Protein AF-A0A3M1KVN5-F1 (afdb_monomer)

Foldseek 3Di:
DDPVLVLLVVLQLVAQAAQLSNLLSPPQWDWDDDPSKIWTFHCPVAATETEEFISHDLVCRQVVVVVVQVVCVVVVHHYHYPRYDPSRDDDPVDDDDDFFDWDKFFLLCVVVVCVPDPVLVVQLVQLVVLQKDKDKDQLVQLVDCPRLVVVLVVVLVVQQVVPDLADQDRRSADPPCNVVVNQKIWMFIDRVSHTFWIWIWGDSNVQLEIARRDTTGRPPRTGSNSSNSVNVVSVVSVVVVRGIYIPGGDGDDDDDDPVVVVVVVVNSD

Secondary structure (DSSP, 8-state):
--HHHHHHHHHHHHH--STTGGGGGSTT-EEEEETTEEEEEEE-SSEEEEESS-BS-TTTHHHHHHHHHHHHHHTT-EEEEES--TTSPPPTTS-----EE--EE-GGGHHHHHHH-HHHHHHHHHHHHTTEEEEEE-GGGGT-TTSHHHHHHHHHHHHHHHH-SSPPP-SS----TTTTGGG-EEEEEEETTEEEEEEEEEEEGGGTEEEEEEEEE-TTSPTTHHHHHHHHHHHHHHHTT---EE---EEPPSPPPHHHHHHHHHTT-

Solvent-accessible surface area (backbone atoms only — not comparable to full-atom values): 15217 Å² total; per-residue (Å²): 130,54,75,66,51,52,53,49,50,54,34,31,63,76,33,16,54,50,70,67,46,59,47,60,74,45,80,78,54,46,78,50,75,55,94,81,27,38,39,36,22,40,78,70,85,57,30,39,39,27,59,31,64,55,30,25,58,78,88,47,33,60,60,52,53,52,52,51,47,51,55,34,45,76,73,68,25,46,76,46,70,42,78,66,55,90,90,58,75,79,55,92,93,56,88,86,76,92,73,52,48,61,62,77,43,45,29,70,51,40,68,62,54,50,75,72,31,66,72,60,50,51,28,40,51,47,13,45,74,71,49,45,45,70,45,79,52,62,52,73,68,49,63,45,78,84,32,74,59,27,46,30,50,53,50,37,52,53,54,42,58,71,68,47,96,62,80,85,60,72,74,87,45,71,95,61,80,74,65,71,29,86,65,44,44,40,33,40,28,28,45,80,96,41,53,31,31,40,36,36,30,39,52,14,51,66,61,54,21,35,25,48,76,43,79,49,59,36,94,84,42,59,67,26,48,68,59,38,44,49,54,52,50,35,50,56,39,26,76,72,64,29,59,34,36,28,67,43,80,36,74,65,89,71,87,74,56,71,70,62,52,54,50,56,65,58,76,75,110

Mean predicted aligned error: 5.52 Å

Structure (mmCIF, N/CA/C/O backbone):
data_AF-A0A3M1KVN5-F1
#
_entry.id   AF-A0A3M1KVN5-F1
#
loop_
_atom_site.group_PDB
_atom_site.id
_atom_site.type_symbol
_atom_site.label_atom_id
_atom_site.label_alt_id
_atom_site.label_comp_id
_atom_site.label_asym_id
_atom_site.label_entity_id
_atom_site.label_seq_id
_atom_site.pdbx_PDB_ins_code
_atom_site.Cartn_x
_atom_site.Cartn_y
_atom_site.Cartn_z
_atom_site.occupancy
_atom_site.B_iso_or_equiv
_atom_site.auth_seq_id
_atom_site.auth_comp_id
_atom_site.auth_asym_id
_atom_site.auth_atom_id
_atom_site.pdbx_PDB_model_num
ATOM 1 N N . MET A 1 1 ? -3.283 13.867 -11.269 1.00 69.88 1 MET A N 1
ATOM 2 C CA . MET A 1 1 ? -2.046 13.051 -11.224 1.00 69.88 1 MET A CA 1
ATOM 3 C C . MET A 1 1 ? -1.115 13.542 -12.333 1.00 69.88 1 MET A C 1
ATOM 5 O O . MET A 1 1 ? -1.542 14.395 -13.098 1.00 69.88 1 MET A O 1
ATOM 9 N N . SER A 1 2 ? 0.153 13.112 -12.412 1.00 85.38 2 SER A N 1
ATOM 10 C CA . SER A 1 2 ? 0.965 13.429 -13.606 1.00 85.38 2 SER A CA 1
ATOM 11 C C . SER A 1 2 ? 0.656 12.441 -14.745 1.00 85.38 2 SER A C 1
ATOM 13 O O . SER A 1 2 ? 0.245 11.317 -14.441 1.00 85.38 2 SER A O 1
ATOM 15 N N . PRO A 1 3 ? 0.906 12.787 -16.026 1.00 86.81 3 PRO A N 1
ATOM 16 C CA . PRO A 1 3 ? 0.614 11.896 -17.156 1.00 86.81 3 PRO A CA 1
ATOM 17 C C . PRO A 1 3 ? 1.269 10.511 -17.036 1.00 86.81 3 PRO A C 1
ATOM 19 O O . PRO A 1 3 ? 0.672 9.493 -17.381 1.00 86.81 3 PRO A O 1
ATOM 22 N N . ASN A 1 4 ? 2.482 10.450 -16.474 1.00 92.25 4 ASN A N 1
ATOM 23 C CA . ASN A 1 4 ? 3.159 9.179 -16.214 1.00 92.25 4 ASN A CA 1
ATOM 24 C C . ASN A 1 4 ? 2.433 8.349 -15.146 1.00 92.25 4 ASN A C 1
ATOM 26 O O . ASN A 1 4 ? 2.261 7.153 -15.345 1.00 92.25 4 ASN A O 1
ATOM 30 N N . HIS A 1 5 ? 1.967 8.961 -14.051 1.00 92.81 5 HIS A N 1
ATOM 31 C CA . HIS A 1 5 ? 1.221 8.238 -13.010 1.00 92.81 5 HIS A CA 1
ATOM 32 C C . HIS A 1 5 ? -0.115 7.709 -13.537 1.00 92.81 5 HIS A C 1
ATOM 34 O O . HIS A 1 5 ? -0.515 6.609 -13.178 1.00 92.81 5 HIS A O 1
ATOM 40 N N . GLU A 1 6 ? -0.792 8.449 -14.417 1.00 94.12 6 GLU A N 1
ATOM 41 C CA . GLU A 1 6 ? -2.036 7.989 -15.048 1.00 94.12 6 GLU A CA 1
ATOM 42 C C . GLU A 1 6 ? -1.791 6.779 -15.955 1.00 94.12 6 GLU A C 1
ATOM 44 O O . GLU A 1 6 ? -2.505 5.777 -15.858 1.00 94.12 6 GLU A O 1
ATOM 49 N N . ARG A 1 7 ? -0.724 6.817 -16.768 1.00 96.12 7 ARG A N 1
ATOM 50 C CA . ARG A 1 7 ? -0.302 5.670 -17.586 1.00 96.12 7 ARG A CA 1
ATOM 51 C C . ARG A 1 7 ? 0.050 4.457 -16.723 1.00 96.12 7 ARG A C 1
ATOM 53 O O . ARG A 1 7 ? -0.378 3.346 -17.027 1.00 96.12 7 ARG A O 1
ATOM 60 N N . VAL A 1 8 ? 0.806 4.656 -15.644 1.00 97.06 8 VAL A N 1
ATOM 61 C CA . VAL A 1 8 ? 1.197 3.575 -14.727 1.00 97.06 8 VAL A CA 1
ATOM 62 C C . VAL A 1 8 ? -0.019 3.004 -14.004 1.00 97.06 8 VAL A C 1
ATOM 64 O O . VAL A 1 8 ? -0.157 1.787 -13.948 1.00 97.06 8 VAL A O 1
ATOM 67 N N . LEU A 1 9 ? -0.948 3.837 -13.529 1.00 97.06 9 LEU A N 1
ATOM 68 C CA . LEU A 1 9 ? -2.187 3.373 -12.902 1.00 97.06 9 LEU A CA 1
ATOM 69 C C . LEU A 1 9 ? -3.042 2.542 -13.873 1.00 97.06 9 LEU A C 1
ATOM 71 O O . LEU A 1 9 ? -3.578 1.504 -13.484 1.00 97.06 9 LEU A O 1
ATOM 75 N N . ALA A 1 10 ? -3.131 2.939 -15.146 1.00 97.25 10 ALA A N 1
ATOM 76 C CA . ALA A 1 10 ? -3.813 2.143 -16.165 1.00 97.25 10 ALA A CA 1
ATOM 77 C C . ALA A 1 10 ? -3.158 0.760 -16.351 1.00 97.25 10 ALA A C 1
ATOM 79 O O . ALA A 1 10 ? -3.856 -0.258 -16.397 1.00 97.25 10 ALA A O 1
ATOM 80 N N . LEU A 1 11 ? -1.822 0.703 -16.383 1.00 98.00 11 LEU A N 1
ATOM 81 C CA . LEU A 1 11 ? -1.074 -0.555 -16.436 1.00 98.00 11 LEU A CA 1
ATOM 82 C C . LEU A 1 11 ? -1.253 -1.390 -15.162 1.00 98.00 11 LEU A C 1
ATOM 84 O O . LEU A 1 11 ? -1.422 -2.602 -15.258 1.00 98.00 11 LEU A O 1
ATOM 88 N N . LEU A 1 12 ? -1.290 -0.774 -13.978 1.00 97.50 12 LEU A N 1
ATOM 89 C CA . LEU A 1 12 ? -1.540 -1.460 -12.709 1.00 97.50 12 LEU A CA 1
ATOM 90 C C . LEU A 1 12 ? -2.926 -2.100 -12.675 1.00 97.50 12 LEU A C 1
ATOM 92 O O . LEU A 1 12 ? -3.043 -3.275 -12.335 1.00 97.50 12 LEU A O 1
ATOM 96 N N . ARG A 1 13 ? -3.971 -1.387 -13.105 1.00 97.44 13 ARG A N 1
ATOM 97 C CA . ARG A 1 13 ? -5.321 -1.961 -13.222 1.00 97.44 13 ARG A CA 1
ATOM 98 C C . ARG A 1 13 ? -5.337 -3.173 -14.166 1.00 97.44 13 ARG A C 1
ATOM 100 O O . ARG A 1 13 ? -6.000 -4.170 -13.881 1.00 97.44 13 ARG A O 1
ATOM 107 N N . LYS A 1 14 ? -4.575 -3.117 -15.267 1.00 97.44 14 LYS A N 1
ATOM 108 C CA . LYS A 1 14 ? -4.505 -4.186 -16.279 1.00 97.44 14 LYS A CA 1
ATOM 109 C C . LYS A 1 14 ? -3.613 -5.362 -15.868 1.00 97.44 14 LYS A C 1
ATOM 111 O O . LYS A 1 14 ? -3.949 -6.502 -16.184 1.00 97.44 14 LYS A O 1
ATOM 116 N N . TYR A 1 15 ? -2.510 -5.127 -15.162 1.00 97.25 15 TYR A N 1
ATOM 117 C CA . TYR A 1 15 ? -1.432 -6.109 -14.978 1.00 97.25 15 TYR A CA 1
ATOM 118 C C . TYR A 1 15 ? -0.854 -6.195 -13.555 1.00 97.25 15 TYR A C 1
ATOM 120 O O . TYR A 1 15 ? -0.175 -7.169 -13.243 1.00 97.25 15 TYR A O 1
ATOM 128 N N . GLY A 1 16 ? -1.132 -5.229 -12.678 1.00 95.44 16 GLY A N 1
ATOM 129 C CA . GLY A 1 16 ? -0.573 -5.135 -11.326 1.00 95.44 16 GLY A CA 1
ATOM 130 C C . GLY A 1 16 ? -0.931 -6.335 -10.452 1.00 95.44 16 GLY A C 1
ATOM 131 O O . GLY A 1 16 ? -2.081 -6.498 -10.043 1.00 95.44 16 GLY A O 1
ATOM 132 N N . HIS A 1 17 ? 0.057 -7.189 -10.191 1.00 92.75 17 HIS A N 1
ATOM 133 C CA . HIS A 1 17 ? -0.126 -8.469 -9.508 1.00 92.75 17 HIS A CA 1
ATOM 134 C C . HIS A 1 17 ? 0.672 -8.591 -8.201 1.00 92.75 17 HIS A C 1
ATOM 136 O O . HIS A 1 17 ? 0.213 -9.236 -7.257 1.00 92.75 17 HIS A O 1
ATOM 142 N N . GLU A 1 18 ? 1.845 -7.965 -8.140 1.00 92.00 18 GLU A N 1
ATOM 143 C CA . GLU A 1 18 ? 2.687 -7.964 -6.944 1.00 92.00 18 GLU A CA 1
ATOM 144 C C . GLU A 1 18 ? 2.048 -7.125 -5.833 1.00 92.00 18 GLU A C 1
ATOM 146 O O . GLU A 1 18 ? 1.415 -6.098 -6.092 1.00 92.00 18 GLU A O 1
ATOM 151 N N . THR A 1 19 ? 2.256 -7.529 -4.587 1.00 92.81 19 THR A N 1
ATOM 152 C CA . THR A 1 19 ? 1.720 -6.878 -3.388 1.00 92.81 19 THR A CA 1
ATOM 153 C C . THR A 1 19 ? 2.123 -5.410 -3.302 1.00 92.81 19 THR A C 1
ATOM 155 O O . THR A 1 19 ? 1.303 -4.554 -2.984 1.00 92.81 19 THR A O 1
ATOM 158 N N . THR A 1 20 ? 3.372 -5.112 -3.652 1.00 90.31 20 THR A N 1
ATOM 159 C CA . THR A 1 20 ? 3.954 -3.764 -3.618 1.00 90.31 20 THR A CA 1
ATOM 160 C C . THR A 1 20 ? 3.717 -2.990 -4.921 1.00 90.31 20 THR A C 1
ATOM 162 O O . THR A 1 20 ? 4.196 -1.869 -5.063 1.00 90.31 20 THR A O 1
ATOM 165 N N . SER A 1 21 ? 2.985 -3.554 -5.895 1.00 93.31 21 SER A N 1
ATOM 166 C CA . SER A 1 21 ? 2.847 -2.945 -7.227 1.00 93.31 21 SER A CA 1
ATOM 167 C C . SER A 1 21 ? 2.166 -1.580 -7.195 1.00 93.31 21 SER A C 1
ATOM 169 O O . SER A 1 21 ? 2.546 -0.716 -7.970 1.00 93.31 21 SER A O 1
ATOM 171 N N . PHE A 1 22 ? 1.213 -1.337 -6.291 1.00 95.44 22 PHE A N 1
ATOM 172 C CA . PHE A 1 22 ? 0.565 -0.025 -6.183 1.00 95.44 22 PHE A CA 1
ATOM 173 C C . PHE A 1 22 ? 1.518 1.072 -5.681 1.00 95.44 22 PHE A C 1
ATOM 175 O O . PHE A 1 22 ? 1.433 2.218 -6.121 1.00 95.44 22 PHE A O 1
ATOM 182 N N . GLN A 1 23 ? 2.477 0.705 -4.827 1.00 93.50 23 GLN A N 1
ATOM 183 C CA . GLN A 1 23 ? 3.443 1.625 -4.217 1.00 93.50 23 GLN A CA 1
ATOM 184 C C . GLN A 1 23 ? 4.395 2.253 -5.235 1.00 93.50 23 GLN A C 1
ATOM 186 O O . GLN A 1 23 ? 5.082 3.221 -4.938 1.00 93.50 23 GLN A O 1
ATOM 191 N N . VAL A 1 24 ? 4.442 1.736 -6.464 1.00 94.50 24 VAL A N 1
ATOM 192 C CA . VAL A 1 24 ? 5.225 2.356 -7.536 1.00 94.50 24 VAL A CA 1
ATOM 193 C C . VAL A 1 24 ? 4.739 3.762 -7.894 1.00 94.50 24 VAL A C 1
ATOM 195 O O . VAL A 1 24 ? 5.491 4.493 -8.523 1.00 94.50 24 VAL A O 1
ATOM 198 N N . LEU A 1 25 ? 3.500 4.116 -7.521 1.00 93.81 25 LEU A N 1
ATOM 199 C CA . LEU A 1 25 ? 2.931 5.456 -7.674 1.00 93.81 25 LEU A CA 1
ATOM 200 C C . LEU A 1 25 ? 3.419 6.437 -6.597 1.00 93.81 25 LEU A C 1
ATOM 202 O O . LEU A 1 25 ? 3.129 7.628 -6.694 1.00 93.81 25 LEU A O 1
ATOM 206 N N . GLU A 1 26 ? 4.126 5.955 -5.570 1.00 88.50 26 GLU A N 1
ATOM 207 C CA . GLU A 1 26 ? 4.772 6.815 -4.584 1.00 88.50 26 GLU A CA 1
ATOM 208 C C . GLU A 1 26 ? 5.833 7.712 -5.255 1.00 88.50 26 GLU A C 1
ATOM 210 O O . GLU A 1 26 ? 6.470 7.332 -6.247 1.00 88.50 26 GLU A O 1
ATOM 215 N N . PRO A 1 27 ? 6.074 8.916 -4.712 1.00 86.88 27 PRO A N 1
ATOM 216 C CA . PRO A 1 27 ? 7.078 9.818 -5.254 1.00 86.88 27 PRO A CA 1
ATOM 217 C C . PRO A 1 27 ? 8.494 9.230 -5.166 1.00 86.88 27 PRO A C 1
ATOM 219 O O . PRO A 1 27 ? 8.836 8.485 -4.253 1.00 86.88 27 PRO A O 1
ATOM 222 N N . GLY A 1 28 ? 9.364 9.649 -6.089 1.00 87.62 28 GLY A N 1
ATOM 223 C CA . GLY A 1 28 ? 10.798 9.330 -6.055 1.00 87.62 28 GLY A CA 1
ATOM 224 C C . GLY A 1 28 ? 11.236 8.185 -6.969 1.00 87.62 28 GLY A C 1
ATOM 225 O O . GLY A 1 28 ? 12.438 7.946 -7.094 1.00 87.62 28 GLY A O 1
ATOM 226 N N . LEU A 1 29 ? 10.301 7.522 -7.655 1.00 93.12 29 LEU A N 1
ATOM 227 C CA . LEU A 1 29 ? 10.610 6.503 -8.656 1.00 93.12 29 LEU A CA 1
ATOM 228 C C . LEU A 1 29 ? 10.682 7.082 -10.073 1.00 93.12 29 LEU A C 1
ATOM 230 O O . LEU A 1 29 ? 9.941 7.985 -10.464 1.00 93.12 29 LEU A O 1
ATOM 234 N N . CYS A 1 30 ? 11.598 6.525 -10.856 1.00 95.38 30 CYS A N 1
ATOM 235 C CA . CYS A 1 30 ? 11.654 6.671 -12.300 1.00 95.38 30 CYS A CA 1
ATOM 236 C C . CYS A 1 30 ? 10.815 5.570 -12.958 1.00 95.38 30 CYS A C 1
ATOM 238 O O . CYS A 1 30 ? 10.657 4.482 -12.402 1.00 95.38 30 CYS A O 1
ATOM 240 N N . TYR A 1 31 ? 10.332 5.830 -14.171 1.00 97.44 31 TYR A N 1
ATOM 241 C CA . TYR A 1 31 ? 9.584 4.855 -14.961 1.00 97.44 31 TYR A CA 1
ATOM 242 C C . TYR A 1 31 ? 10.300 4.593 -16.279 1.00 97.44 31 TYR A C 1
ATOM 244 O O . TYR A 1 31 ? 10.594 5.524 -17.029 1.00 97.44 31 TYR A O 1
ATOM 252 N N . TRP A 1 32 ? 10.556 3.321 -16.564 1.00 98.06 32 TRP A N 1
ATOM 253 C CA . TRP A 1 32 ? 10.968 2.858 -17.881 1.00 98.06 32 TRP A CA 1
ATOM 254 C C . TRP A 1 32 ? 9.780 2.158 -18.536 1.00 98.06 32 TRP A C 1
ATOM 256 O O . TRP A 1 32 ? 9.214 1.231 -17.957 1.00 98.06 32 TRP A O 1
ATOM 266 N N . PHE A 1 33 ? 9.388 2.623 -19.720 1.00 97.94 33 PHE A N 1
ATOM 267 C CA . PHE A 1 33 ? 8.235 2.104 -20.450 1.00 97.94 33 PHE A CA 1
ATOM 268 C C . PHE A 1 33 ? 8.679 1.331 -21.689 1.00 97.94 33 PHE A C 1
ATOM 270 O O . PHE A 1 33 ? 9.558 1.789 -22.417 1.00 97.94 33 PHE A O 1
ATOM 277 N N . ASP A 1 34 ? 7.997 0.223 -21.961 1.00 96.62 34 ASP A N 1
ATOM 278 C CA . ASP A 1 34 ? 8.125 -0.558 -23.193 1.00 96.62 34 ASP A CA 1
ATOM 279 C C . ASP A 1 34 ? 6.717 -0.949 -23.644 1.00 96.62 34 ASP A C 1
ATOM 281 O O . ASP A 1 34 ? 6.092 -1.814 -23.038 1.00 96.62 34 ASP A O 1
ATOM 285 N N . GLU A 1 35 ? 6.179 -0.242 -24.643 1.00 93.00 35 GLU A N 1
ATOM 286 C CA . GLU A 1 35 ? 4.801 -0.425 -25.124 1.00 93.00 35 GLU A CA 1
ATOM 287 C C . GLU A 1 35 ? 3.760 -0.385 -23.972 1.00 93.00 35 GLU A C 1
ATOM 289 O O . GLU A 1 35 ? 3.548 0.652 -23.331 1.00 93.00 35 GLU A O 1
ATOM 294 N N . ASP A 1 36 ? 3.144 -1.541 -23.709 1.00 94.31 36 ASP A N 1
ATOM 295 C CA . ASP A 1 36 ? 2.132 -1.860 -22.703 1.00 94.31 36 ASP A CA 1
ATOM 296 C C . ASP A 1 36 ? 2.755 -2.372 -21.385 1.00 94.31 36 ASP A C 1
ATOM 298 O O . ASP A 1 36 ? 2.090 -3.040 -20.593 1.00 94.31 36 ASP A O 1
ATOM 302 N N . ALA A 1 37 ? 4.037 -2.094 -21.148 1.00 97.62 37 ALA A N 1
ATOM 303 C CA . ALA A 1 37 ? 4.764 -2.478 -19.948 1.00 97.62 37 ALA A CA 1
ATOM 304 C C . ALA A 1 37 ? 5.450 -1.282 -19.279 1.00 97.62 37 ALA A C 1
ATOM 306 O O . ALA A 1 37 ? 5.832 -0.296 -19.916 1.00 97.62 37 ALA A O 1
ATOM 307 N N . CYS A 1 38 ? 5.631 -1.391 -17.964 1.00 98.00 38 CYS A N 1
ATOM 308 C CA . CYS A 1 38 ? 6.365 -0.414 -17.172 1.00 98.00 38 CYS A CA 1
ATOM 309 C C . CYS A 1 38 ? 7.220 -1.101 -16.110 1.00 98.00 38 CYS A C 1
ATOM 311 O O . CYS A 1 38 ? 6.759 -2.005 -15.414 1.00 98.00 38 CYS A O 1
ATOM 313 N N . VAL A 1 39 ? 8.445 -0.615 -15.930 1.00 98.06 39 VAL A N 1
ATOM 314 C CA . VAL A 1 39 ? 9.283 -0.914 -14.769 1.00 98.06 39 VAL A CA 1
ATOM 315 C C . VAL A 1 39 ? 9.485 0.378 -13.992 1.00 98.06 39 VAL A C 1
ATOM 317 O O . VAL A 1 39 ? 10.092 1.323 -14.495 1.00 98.06 39 VAL A O 1
ATOM 320 N N . ALA A 1 40 ? 8.970 0.421 -12.765 1.00 97.31 40 ALA A N 1
ATOM 321 C CA . ALA A 1 40 ? 9.275 1.493 -11.828 1.00 97.31 40 ALA A CA 1
ATOM 322 C C . ALA A 1 40 ? 10.577 1.170 -11.089 1.00 97.31 40 ALA A C 1
ATOM 324 O O . ALA A 1 40 ? 10.786 0.031 -10.663 1.00 97.31 40 ALA A O 1
ATOM 325 N N . TYR A 1 41 ? 11.478 2.139 -10.957 1.00 97.19 41 TYR A N 1
ATOM 326 C CA . TYR A 1 41 ? 12.800 1.900 -10.384 1.00 97.19 41 TYR A CA 1
ATOM 327 C C . TYR A 1 41 ? 13.398 3.142 -9.726 1.00 97.19 41 TYR A C 1
ATOM 329 O O . TYR A 1 41 ? 13.082 4.272 -10.082 1.00 97.19 41 TYR A O 1
ATOM 337 N N . ALA A 1 42 ? 14.325 2.927 -8.795 1.00 95.81 42 ALA A N 1
ATOM 338 C CA . ALA A 1 42 ? 15.197 3.974 -8.274 1.00 95.81 42 ALA A CA 1
ATOM 339 C C . ALA A 1 42 ? 16.554 3.952 -9.000 1.00 95.81 42 ALA A C 1
ATOM 341 O O . ALA A 1 42 ? 17.184 2.892 -9.105 1.00 95.81 42 ALA A O 1
ATOM 342 N N . ASP A 1 43 ? 17.040 5.110 -9.463 1.00 95.31 43 ASP A N 1
ATOM 343 C CA . ASP A 1 43 ? 18.406 5.250 -9.987 1.00 95.31 43 ASP A CA 1
ATOM 344 C C . ASP A 1 43 ? 19.377 5.676 -8.876 1.00 95.31 43 ASP A C 1
ATOM 346 O O . ASP A 1 43 ? 19.363 6.800 -8.377 1.00 95.31 43 ASP A O 1
ATOM 350 N N . THR A 1 44 ? 20.281 4.770 -8.508 1.00 94.31 44 THR A N 1
ATOM 351 C CA . THR A 1 44 ? 21.328 5.007 -7.498 1.00 94.31 44 THR A CA 1
ATOM 352 C C . THR A 1 44 ? 22.633 5.545 -8.099 1.00 94.31 44 THR A C 1
ATOM 354 O O . THR A 1 44 ? 23.683 5.502 -7.453 1.00 94.31 44 THR A O 1
ATOM 357 N N . ARG A 1 45 ? 22.622 5.964 -9.372 1.00 93.19 45 ARG A N 1
ATOM 358 C CA . ARG A 1 45 ? 23.774 6.273 -10.248 1.00 93.19 45 ARG A CA 1
ATOM 359 C C . ARG A 1 45 ? 24.685 5.090 -10.574 1.00 93.19 45 ARG A C 1
ATOM 361 O O . ARG A 1 45 ? 25.419 5.132 -11.553 1.00 93.19 45 ARG A O 1
ATOM 368 N N . ARG A 1 46 ? 24.681 4.035 -9.758 1.00 95.81 46 ARG A N 1
ATOM 369 C CA . ARG A 1 46 ? 25.453 2.798 -9.980 1.00 95.81 46 ARG A CA 1
ATOM 370 C C . ARG A 1 46 ? 24.572 1.633 -10.415 1.00 95.81 46 ARG A C 1
ATOM 372 O O . ARG A 1 46 ? 25.054 0.687 -11.040 1.00 95.81 46 ARG A O 1
ATOM 379 N N . ALA A 1 47 ? 23.298 1.677 -10.049 1.00 97.06 47 ALA A N 1
ATOM 380 C CA . ALA A 1 47 ? 22.331 0.644 -10.357 1.00 97.06 47 ALA A CA 1
ATOM 381 C C . ALA A 1 47 ? 20.925 1.223 -10.499 1.00 97.06 47 ALA A C 1
ATOM 383 O O . ALA A 1 47 ? 20.561 2.132 -9.750 1.00 97.06 47 ALA A O 1
ATOM 384 N N . TRP A 1 48 ? 20.144 0.620 -11.385 1.00 98.00 48 TRP A N 1
ATOM 385 C CA . TRP A 1 48 ? 18.693 0.711 -11.390 1.00 98.00 48 TRP A CA 1
ATOM 386 C C . TRP A 1 48 ? 18.134 -0.399 -10.499 1.00 98.00 48 TRP A C 1
ATOM 388 O O . TRP A 1 48 ? 18.435 -1.582 -10.689 1.00 98.00 48 TRP A O 1
ATOM 398 N N . VAL A 1 49 ? 17.376 -0.008 -9.478 1.00 97.19 49 VAL A N 1
ATOM 399 C CA . VAL A 1 49 ? 16.722 -0.929 -8.544 1.00 97.19 49 VAL A CA 1
ATOM 400 C C . VAL A 1 49 ? 15.231 -0.904 -8.836 1.00 97.19 49 VAL A C 1
ATOM 402 O O . VAL A 1 49 ? 14.550 0.046 -8.460 1.00 97.19 49 VAL A O 1
ATOM 405 N N . ALA A 1 50 ? 14.750 -1.921 -9.545 1.00 96.75 50 ALA A N 1
ATOM 406 C CA . ALA A 1 50 ? 13.342 -2.085 -9.867 1.00 96.75 50 ALA A CA 1
ATOM 407 C C . ALA A 1 50 ? 12.528 -2.411 -8.610 1.00 96.75 50 ALA A C 1
ATOM 409 O O . ALA A 1 50 ? 12.939 -3.220 -7.769 1.00 96.75 50 ALA A O 1
ATOM 410 N N . ALA A 1 51 ? 11.378 -1.759 -8.511 1.00 94.94 51 ALA A N 1
ATOM 411 C CA . ALA A 1 51 ? 10.372 -1.944 -7.486 1.00 94.94 51 ALA A CA 1
ATOM 412 C C . ALA A 1 51 ? 9.400 -3.057 -7.905 1.00 94.94 51 ALA A C 1
ATOM 414 O O . ALA A 1 51 ? 8.462 -2.819 -8.662 1.00 94.94 51 ALA A O 1
ATOM 415 N N . GLY A 1 52 ? 9.636 -4.274 -7.422 1.00 93.19 52 GLY A N 1
ATOM 416 C CA . GLY A 1 52 ? 8.864 -5.455 -7.796 1.00 93.19 52 GLY A CA 1
ATOM 417 C C . GLY A 1 52 ? 9.183 -5.962 -9.202 1.00 93.19 52 GLY A C 1
ATOM 418 O O . GLY A 1 52 ? 10.248 -5.695 -9.774 1.00 93.19 52 GLY A O 1
ATOM 419 N N . ALA A 1 53 ? 8.249 -6.741 -9.741 1.00 94.38 53 ALA A N 1
ATOM 420 C CA . ALA A 1 53 ? 8.280 -7.214 -11.117 1.00 94.38 53 ALA A CA 1
ATOM 421 C C . ALA A 1 53 ? 7.805 -6.117 -12.087 1.00 94.38 53 ALA A C 1
ATOM 423 O O . ALA A 1 53 ? 7.064 -5.218 -11.680 1.00 94.38 53 ALA A O 1
ATOM 424 N N . PRO A 1 54 ? 8.173 -6.189 -13.379 1.00 96.50 54 PRO A N 1
ATOM 425 C CA . PRO A 1 54 ? 7.548 -5.358 -14.398 1.00 96.50 54 PRO A CA 1
ATOM 426 C C . PRO A 1 54 ? 6.017 -5.434 -14.365 1.00 96.50 54 PRO A C 1
ATOM 428 O O . PRO A 1 54 ? 5.431 -6.510 -14.251 1.00 96.50 54 PRO A O 1
ATOM 431 N N . ILE A 1 55 ? 5.369 -4.285 -14.535 1.00 97.44 55 ILE A N 1
ATOM 432 C CA . ILE A 1 55 ? 3.921 -4.172 -14.692 1.00 97.44 55 ILE A CA 1
ATOM 433 C C . ILE A 1 55 ? 3.613 -4.472 -16.159 1.00 97.44 55 ILE A C 1
ATOM 435 O O . ILE A 1 55 ? 3.654 -3.577 -17.003 1.00 97.44 55 ILE A O 1
ATOM 439 N N . ALA A 1 56 ? 3.379 -5.745 -16.465 1.00 96.75 56 ALA A N 1
ATOM 440 C CA . ALA A 1 56 ? 3.167 -6.257 -17.816 1.00 96.75 56 ALA A CA 1
ATOM 441 C C . ALA A 1 56 ? 2.297 -7.523 -17.795 1.00 96.75 56 ALA A C 1
ATOM 443 O O . ALA A 1 56 ? 2.038 -8.106 -16.739 1.00 96.75 56 ALA A O 1
ATOM 444 N N . ALA A 1 57 ? 1.874 -7.989 -18.972 1.00 95.38 57 ALA A N 1
ATOM 445 C CA . ALA A 1 57 ? 1.275 -9.315 -19.100 1.00 95.38 57 ALA A CA 1
ATOM 446 C C . ALA A 1 57 ? 2.225 -10.391 -18.530 1.00 95.38 57 ALA A C 1
ATOM 448 O O . ALA A 1 57 ? 3.439 -10.314 -18.716 1.00 95.38 57 ALA A O 1
ATOM 449 N N . ARG A 1 58 ? 1.680 -11.372 -17.794 1.00 92.00 58 ARG A N 1
ATOM 450 C CA . ARG A 1 58 ? 2.476 -12.332 -17.000 1.00 92.00 58 ARG A CA 1
ATOM 451 C C . ARG A 1 58 ? 3.481 -13.131 -17.829 1.00 92.00 58 ARG A C 1
ATOM 453 O O . ARG A 1 58 ? 4.583 -13.390 -17.365 1.00 92.00 58 ARG A O 1
ATOM 460 N N . ASP A 1 59 ? 3.087 -13.518 -19.031 1.00 93.19 59 ASP A N 1
ATOM 461 C CA . ASP A 1 59 ? 3.903 -14.223 -20.018 1.00 93.19 59 ASP A CA 1
ATOM 462 C C . ASP A 1 59 ? 5.038 -13.356 -20.583 1.00 93.19 59 ASP A C 1
ATOM 464 O O . ASP A 1 59 ? 6.096 -13.878 -20.923 1.00 93.19 59 ASP A O 1
ATOM 468 N N . ARG A 1 60 ? 4.862 -12.030 -20.606 1.00 95.31 60 ARG A N 1
ATOM 469 C CA . ARG A 1 60 ? 5.888 -11.067 -21.032 1.00 95.31 60 ARG A CA 1
ATOM 470 C C . ARG A 1 60 ? 6.857 -10.655 -19.927 1.00 95.31 60 ARG A C 1
ATOM 472 O O . ARG A 1 60 ? 7.892 -10.073 -20.232 1.00 95.31 60 ARG A O 1
ATOM 479 N N . VAL A 1 61 ? 6.566 -10.931 -18.653 1.00 95.19 61 VAL A N 1
ATOM 480 C CA . VAL A 1 61 ? 7.407 -10.475 -17.527 1.00 95.19 61 VAL A CA 1
ATOM 481 C C . VAL A 1 61 ? 8.896 -10.823 -17.711 1.00 95.19 61 VAL A C 1
ATOM 483 O O . VAL A 1 61 ? 9.706 -9.901 -17.590 1.00 95.19 61 VAL A O 1
ATOM 486 N N . PRO A 1 62 ? 9.294 -12.068 -18.056 1.00 94.56 62 PRO A N 1
ATOM 487 C CA . PRO A 1 62 ? 10.708 -12.401 -18.248 1.00 94.56 62 PRO A CA 1
ATOM 488 C C . PRO A 1 62 ? 11.371 -11.578 -19.361 1.00 94.56 62 PRO A C 1
ATOM 490 O O . PRO A 1 62 ? 12.434 -10.997 -19.152 1.00 94.56 62 PRO A O 1
ATOM 493 N N . GLU A 1 63 ? 10.708 -11.451 -20.511 1.00 95.81 63 GLU A N 1
ATOM 494 C CA . GLU A 1 63 ? 11.193 -10.658 -21.645 1.00 95.81 63 GLU A CA 1
ATOM 495 C C . GLU A 1 63 ? 11.399 -9.184 -21.250 1.00 95.81 63 GLU A C 1
ATOM 497 O O . GLU A 1 63 ? 12.440 -8.588 -21.533 1.00 95.81 63 GLU A O 1
ATOM 502 N N . ILE A 1 64 ? 10.432 -8.587 -20.547 1.00 97.56 64 ILE A N 1
ATOM 503 C CA . ILE A 1 64 ? 10.518 -7.189 -20.109 1.00 97.56 64 ILE A CA 1
ATOM 504 C C . ILE A 1 64 ? 11.648 -6.995 -19.090 1.00 97.56 64 ILE A C 1
ATOM 506 O O . ILE A 1 64 ? 12.350 -5.982 -19.136 1.00 97.56 64 ILE A O 1
ATOM 510 N N . MET A 1 65 ? 11.881 -7.964 -18.199 1.00 96.88 65 MET A N 1
ATOM 511 C CA . MET A 1 65 ? 13.028 -7.929 -17.287 1.00 96.88 65 MET A CA 1
ATOM 512 C C . MET A 1 65 ? 14.363 -7.919 -18.051 1.00 96.88 65 MET A C 1
ATOM 514 O O . MET A 1 65 ? 15.274 -7.178 -17.672 1.00 96.88 65 MET A O 1
ATOM 518 N N . GLU A 1 66 ? 14.488 -8.702 -19.128 1.00 96.81 66 GLU A N 1
ATOM 519 C CA . GLU A 1 66 ? 15.692 -8.744 -19.970 1.00 96.81 66 GLU A CA 1
ATOM 520 C C . GLU A 1 66 ? 15.916 -7.424 -20.710 1.00 96.81 66 GLU A C 1
ATOM 522 O O . GLU A 1 66 ? 17.021 -6.872 -20.668 1.00 96.81 66 GLU A O 1
ATOM 527 N N . ARG A 1 67 ? 14.866 -6.874 -21.331 1.00 97.75 67 ARG A N 1
ATOM 528 C CA . ARG A 1 67 ? 14.931 -5.591 -22.047 1.00 97.75 67 ARG A CA 1
ATOM 529 C C . ARG A 1 67 ? 15.264 -4.431 -21.112 1.00 97.75 67 ARG A C 1
ATOM 531 O O . ARG A 1 67 ? 16.140 -3.625 -21.428 1.00 97.75 67 ARG A O 1
ATOM 538 N N . PHE A 1 68 ? 14.662 -4.392 -19.922 1.00 98.06 68 PHE A N 1
ATOM 539 C CA . PHE A 1 68 ? 15.014 -3.416 -18.891 1.00 98.06 68 PHE A CA 1
ATOM 540 C C . PHE A 1 68 ? 16.483 -3.552 -18.459 1.00 98.06 68 PHE A C 1
ATOM 542 O O . PHE A 1 68 ? 17.199 -2.556 -18.332 1.00 98.06 68 PHE A O 1
ATOM 549 N N . ALA A 1 69 ? 16.976 -4.785 -18.290 1.00 97.31 69 ALA A N 1
ATOM 550 C CA . ALA A 1 69 ? 18.378 -5.035 -17.968 1.00 97.31 69 ALA A CA 1
ATOM 551 C C . ALA A 1 69 ? 19.344 -4.612 -19.088 1.00 97.31 69 ALA A C 1
ATOM 553 O O . ALA A 1 69 ? 20.449 -4.138 -18.801 1.00 97.31 69 ALA A O 1
ATOM 554 N N . ALA A 1 70 ? 18.946 -4.755 -20.352 1.00 97.25 70 ALA A N 1
ATOM 555 C CA . ALA A 1 70 ? 19.700 -4.260 -21.497 1.00 97.25 70 ALA A CA 1
ATOM 556 C C . ALA A 1 70 ? 19.732 -2.723 -21.534 1.00 97.25 70 ALA A C 1
ATOM 558 O O . ALA A 1 70 ? 20.815 -2.149 -21.666 1.00 97.25 70 ALA A O 1
ATOM 559 N N . ALA A 1 71 ? 18.588 -2.061 -21.322 1.00 98.06 71 ALA A N 1
ATOM 560 C CA . ALA A 1 71 ? 18.488 -0.601 -21.265 1.00 98.06 71 ALA A CA 1
ATOM 561 C C . ALA A 1 71 ? 19.373 -0.014 -20.151 1.00 98.06 71 ALA A C 1
ATOM 563 O O . ALA A 1 71 ? 20.183 0.880 -20.392 1.00 98.06 71 ALA A O 1
ATOM 564 N N . ALA A 1 72 ? 19.319 -0.591 -18.947 1.00 97.75 72 ALA A N 1
ATOM 565 C CA . ALA A 1 72 ? 20.181 -0.183 -17.840 1.00 97.75 72 ALA A CA 1
ATOM 566 C C . ALA A 1 72 ? 21.675 -0.358 -18.161 1.00 97.75 72 ALA A C 1
ATOM 568 O O . ALA A 1 72 ? 22.502 0.484 -17.809 1.00 97.75 72 ALA A O 1
ATOM 569 N N . ARG A 1 73 ? 22.043 -1.454 -18.838 1.00 96.94 73 ARG A N 1
ATOM 570 C CA . ARG A 1 73 ? 23.433 -1.717 -19.233 1.00 96.94 73 ARG A CA 1
ATOM 571 C C . ARG A 1 73 ? 23.929 -0.704 -20.266 1.00 96.94 73 ARG A C 1
ATOM 573 O O . ARG A 1 73 ? 25.087 -0.298 -20.165 1.00 96.94 73 ARG A O 1
ATOM 580 N N . ALA A 1 74 ? 23.081 -0.274 -21.201 1.00 97.75 74 ALA A N 1
ATOM 581 C CA . ALA A 1 74 ? 23.405 0.799 -22.145 1.00 97.75 74 ALA A CA 1
ATOM 582 C C . ALA A 1 74 ? 23.743 2.112 -21.409 1.00 97.75 74 ALA A C 1
ATOM 584 O O . ALA A 1 74 ? 24.722 2.775 -21.744 1.00 97.75 74 ALA A O 1
ATOM 585 N N . GLU A 1 75 ? 23.043 2.390 -20.306 1.00 97.38 75 GLU A N 1
ATOM 586 C CA . GLU A 1 75 ? 23.311 3.508 -19.384 1.00 97.38 75 GLU A CA 1
ATOM 587 C C . GLU A 1 75 ? 24.466 3.244 -18.391 1.00 97.38 75 GLU A C 1
ATOM 589 O O . GLU A 1 75 ? 24.709 4.004 -17.445 1.00 97.38 75 GLU A O 1
ATOM 594 N N . ARG A 1 76 ? 25.207 2.142 -18.575 1.00 97.56 76 ARG A N 1
ATOM 595 C CA . ARG A 1 76 ? 26.301 1.687 -17.697 1.00 97.56 76 ARG A CA 1
ATOM 596 C C . ARG A 1 76 ? 25.859 1.515 -16.237 1.00 97.56 76 ARG A C 1
ATOM 598 O O . ARG A 1 76 ? 26.609 1.814 -15.303 1.00 97.56 76 ARG A O 1
ATOM 605 N N . ARG A 1 77 ? 24.633 1.035 -16.022 1.00 98.06 77 ARG A N 1
ATOM 606 C CA . ARG A 1 77 ? 24.048 0.737 -14.708 1.00 98.06 77 ARG A CA 1
ATOM 607 C C . ARG A 1 77 ? 23.941 -0.771 -14.489 1.00 98.06 77 ARG A C 1
ATOM 609 O O . ARG A 1 77 ? 23.694 -1.545 -15.409 1.00 98.06 77 ARG A O 1
ATOM 616 N N . ARG A 1 78 ? 24.107 -1.201 -13.235 1.00 97.31 78 ARG A N 1
ATOM 617 C CA . ARG A 1 78 ? 23.720 -2.555 -12.791 1.00 97.31 78 ARG A CA 1
ATOM 618 C C . ARG A 1 78 ? 22.204 -2.625 -12.597 1.00 97.31 78 ARG A C 1
ATOM 620 O O . ARG A 1 78 ? 21.588 -1.598 -12.340 1.00 97.31 78 ARG A O 1
ATOM 627 N N . VAL A 1 79 ? 21.622 -3.823 -12.609 1.00 97.31 79 VAL A N 1
ATOM 628 C CA . VAL A 1 79 ? 20.190 -4.013 -12.316 1.00 97.31 79 VAL A CA 1
ATOM 629 C C . VAL A 1 79 ? 19.981 -4.882 -11.091 1.00 97.31 79 VAL A C 1
ATOM 631 O O . VAL A 1 79 ? 20.730 -5.830 -10.849 1.00 97.31 79 VAL A O 1
ATOM 634 N N . ARG A 1 80 ? 18.964 -4.531 -10.303 1.00 96.38 80 ARG A N 1
ATOM 635 C CA . ARG A 1 80 ? 18.408 -5.354 -9.228 1.00 96.38 80 ARG A CA 1
ATOM 636 C C . ARG A 1 80 ? 16.890 -5.283 -9.291 1.00 96.38 80 ARG A C 1
ATOM 638 O O . ARG A 1 80 ? 16.359 -4.205 -9.526 1.00 96.38 80 ARG A O 1
ATOM 645 N N . PHE A 1 81 ? 16.225 -6.393 -9.009 1.00 95.19 81 PHE A N 1
ATOM 646 C CA . PHE A 1 81 ? 14.786 -6.432 -8.769 1.00 95.19 81 PHE A CA 1
ATOM 647 C C . PHE A 1 81 ? 14.563 -6.675 -7.278 1.00 95.19 81 PHE A C 1
ATOM 649 O O . PHE A 1 81 ? 15.114 -7.626 -6.718 1.00 95.19 81 PHE A O 1
ATOM 656 N N . PHE A 1 82 ? 13.829 -5.785 -6.620 1.00 93.50 82 PHE A N 1
ATOM 657 C CA . PHE A 1 82 ? 13.503 -5.897 -5.202 1.00 93.50 82 PHE A CA 1
ATOM 658 C C . PHE A 1 82 ? 12.054 -6.340 -5.037 1.00 93.50 82 PHE A C 1
ATOM 660 O O . PHE A 1 82 ? 11.175 -5.758 -5.655 1.00 93.50 82 PHE A O 1
ATOM 667 N N . GLY A 1 83 ? 11.799 -7.323 -4.171 1.00 89.75 83 GLY A N 1
ATOM 668 C CA . GLY A 1 83 ? 10.430 -7.735 -3.851 1.00 89.75 83 GLY A CA 1
ATOM 669 C C . GLY A 1 83 ? 9.722 -8.498 -4.973 1.00 89.75 83 GLY A C 1
ATOM 670 O O . GLY A 1 83 ? 8.519 -8.346 -5.117 1.00 89.75 83 GLY A O 1
ATOM 671 N N . LEU A 1 84 ? 10.451 -9.293 -5.767 1.00 91.69 84 LEU A N 1
ATOM 672 C CA . LEU A 1 84 ? 9.826 -10.270 -6.667 1.00 91.69 84 LEU A CA 1
ATOM 673 C C . LEU A 1 84 ? 9.142 -11.371 -5.848 1.00 91.69 84 LEU A C 1
ATOM 675 O O . LEU A 1 84 ? 9.790 -12.001 -5.004 1.00 91.69 84 LEU A O 1
ATOM 679 N N . GLU A 1 85 ? 7.864 -11.630 -6.113 1.00 90.75 85 GLU A N 1
ATOM 680 C CA . GLU A 1 85 ? 7.149 -12.768 -5.547 1.00 90.75 85 GLU A CA 1
ATOM 681 C C . GLU A 1 85 ? 7.452 -14.079 -6.298 1.00 90.75 85 GLU A C 1
ATOM 683 O O . GLU A 1 85 ? 8.002 -14.110 -7.400 1.00 90.75 85 GLU A O 1
ATOM 688 N N . ARG A 1 86 ? 7.144 -15.212 -5.651 1.00 83.06 86 ARG A N 1
ATOM 689 C CA . ARG A 1 86 ? 7.591 -16.557 -6.070 1.00 83.06 86 ARG A CA 1
ATOM 690 C C . ARG A 1 86 ? 7.025 -17.034 -7.408 1.00 83.06 86 ARG A C 1
ATOM 692 O O . ARG A 1 86 ? 7.536 -18.000 -7.961 1.00 83.06 86 ARG A O 1
ATOM 699 N N . ASP A 1 87 ? 5.955 -16.419 -7.889 1.00 81.62 87 ASP A N 1
ATOM 700 C CA . ASP A 1 87 ? 5.329 -16.727 -9.171 1.00 81.62 87 ASP A CA 1
ATOM 701 C C . ASP A 1 87 ? 6.001 -16.022 -10.358 1.00 81.62 87 ASP A C 1
ATOM 703 O O . ASP A 1 87 ? 5.653 -16.299 -11.506 1.00 81.62 87 ASP A O 1
ATOM 707 N N . VAL A 1 88 ? 6.995 -15.167 -10.103 1.00 84.31 88 VAL A N 1
ATOM 708 C CA . VAL A 1 88 ? 7.866 -14.604 -11.134 1.00 84.31 88 VAL A CA 1
ATOM 709 C C . VAL A 1 88 ? 9.138 -15.439 -11.228 1.00 84.31 88 VAL A C 1
ATOM 711 O O . VAL A 1 88 ? 9.928 -15.527 -10.287 1.00 84.31 88 VAL A O 1
ATOM 714 N N . SER A 1 89 ? 9.350 -16.061 -12.389 1.00 84.62 89 SER A N 1
ATOM 715 C CA . SER A 1 89 ? 10.563 -16.844 -12.631 1.00 84.62 89 SER A CA 1
ATOM 716 C C . SER A 1 89 ? 11.779 -15.919 -12.729 1.00 84.62 89 SER A C 1
ATOM 718 O O . SER A 1 89 ? 11.752 -14.965 -13.510 1.00 84.62 89 SER A O 1
ATOM 720 N N . PRO A 1 90 ? 12.856 -16.177 -11.968 1.00 83.06 90 PRO A N 1
ATOM 721 C CA . PRO A 1 90 ? 14.068 -15.388 -12.085 1.00 83.06 90 PRO A CA 1
ATOM 722 C C . PRO A 1 90 ? 14.743 -15.654 -13.431 1.00 83.06 90 PRO A C 1
ATOM 724 O O . PRO A 1 90 ? 14.785 -16.785 -13.916 1.00 83.06 90 PRO A O 1
ATOM 727 N N . LEU A 1 91 ? 15.327 -14.609 -14.009 1.00 88.00 91 LEU A N 1
ATOM 728 C CA . LEU A 1 91 ? 16.173 -14.751 -15.188 1.00 88.00 91 LEU A CA 1
ATOM 729 C C . LEU A 1 91 ? 17.460 -15.523 -14.836 1.00 88.00 91 LEU A C 1
ATOM 731 O O . LEU A 1 91 ? 18.038 -15.260 -13.777 1.00 88.00 91 LEU A O 1
ATOM 735 N N . PRO A 1 92 ? 17.991 -16.383 -15.728 1.00 89.75 92 PRO A N 1
ATOM 736 C CA . PRO A 1 92 ? 19.219 -17.148 -15.467 1.00 89.75 92 PRO A CA 1
ATOM 737 C C . PRO A 1 92 ? 20.447 -16.286 -15.133 1.00 89.75 92 PRO A C 1
ATOM 739 O O . PRO A 1 92 ? 21.373 -16.736 -14.464 1.00 89.75 92 PRO A O 1
ATOM 742 N N . SER A 1 93 ? 20.462 -15.034 -15.595 1.00 90.00 93 SER A N 1
ATOM 743 C CA . SER A 1 93 ? 21.542 -14.070 -15.361 1.00 90.00 93 SER A CA 1
ATOM 744 C C . SER A 1 93 ? 21.490 -13.385 -13.987 1.00 90.00 93 SER A C 1
ATOM 746 O O . SER A 1 93 ? 22.376 -12.587 -13.671 1.00 90.00 93 SER A O 1
ATOM 748 N N . PHE A 1 94 ? 20.482 -13.684 -13.160 1.00 92.19 94 PHE A N 1
ATOM 749 C CA . PHE A 1 94 ? 20.290 -13.090 -11.841 1.00 92.19 94 PHE A CA 1
ATOM 750 C C . PHE A 1 94 ? 20.441 -14.133 -10.735 1.00 92.19 94 PHE A C 1
ATOM 752 O O . PHE A 1 94 ? 19.900 -15.233 -10.800 1.00 92.19 94 PHE A O 1
ATOM 759 N N . SER A 1 95 ? 21.136 -13.752 -9.664 1.00 92.56 95 SER A N 1
ATOM 760 C CA . SER A 1 95 ? 21.072 -14.487 -8.405 1.00 92.56 95 SER A CA 1
ATOM 761 C C . SER A 1 95 ? 19.845 -14.057 -7.603 1.00 92.56 95 SER A C 1
ATOM 763 O O . SER A 1 95 ? 19.476 -12.880 -7.578 1.00 92.56 95 SER A O 1
ATOM 765 N N . VAL A 1 96 ? 19.221 -15.018 -6.923 1.00 91.94 96 VAL A N 1
ATOM 766 C CA . VAL A 1 96 ? 18.027 -14.796 -6.100 1.00 91.94 96 VAL A CA 1
ATOM 767 C C . VAL A 1 96 ? 18.391 -14.897 -4.626 1.00 91.94 96 VAL A C 1
ATOM 769 O O . VAL A 1 96 ? 19.136 -15.784 -4.215 1.00 91.94 96 VAL A O 1
ATOM 772 N N . MET A 1 97 ? 17.838 -13.994 -3.820 1.00 91.00 97 MET A N 1
ATOM 773 C CA . MET A 1 97 ? 17.968 -14.012 -2.368 1.00 91.00 97 MET A CA 1
ATOM 774 C C . MET A 1 97 ? 16.585 -13.862 -1.739 1.00 91.00 97 MET A C 1
ATOM 776 O O . MET A 1 97 ? 15.879 -12.896 -2.016 1.00 91.00 97 MET A O 1
ATOM 780 N N . HIS A 1 98 ? 16.207 -14.805 -0.876 1.00 89.75 98 HIS A N 1
ATOM 781 C CA . HIS A 1 98 ? 14.963 -14.725 -0.114 1.00 89.75 98 HIS A CA 1
ATOM 782 C C . HIS A 1 98 ? 15.105 -13.655 0.977 1.00 89.75 98 HIS A C 1
ATOM 784 O O . HIS A 1 98 ? 15.988 -13.760 1.829 1.00 89.75 98 HIS A O 1
ATOM 790 N N . ILE A 1 99 ? 14.268 -12.617 0.929 1.00 88.62 99 ILE A N 1
ATOM 791 C CA . ILE A 1 99 ? 14.348 -11.463 1.844 1.00 88.62 99 ILE A CA 1
ATOM 792 C C . ILE A 1 99 ? 13.267 -11.462 2.931 1.00 88.62 99 ILE A C 1
ATOM 794 O O . ILE A 1 99 ? 13.417 -10.773 3.938 1.00 88.62 99 ILE A O 1
ATOM 798 N N . GLY A 1 100 ? 12.202 -12.240 2.753 1.00 90.94 100 GLY A N 1
ATOM 799 C CA . GLY A 1 100 ? 11.064 -12.279 3.660 1.00 90.94 100 GLY A CA 1
ATOM 800 C C . GLY A 1 100 ? 9.909 -13.089 3.091 1.00 90.94 100 GLY A C 1
ATOM 801 O O . GLY A 1 100 ? 9.958 -13.551 1.952 1.00 90.94 100 GLY A O 1
ATOM 802 N N . GLU A 1 101 ? 8.877 -13.238 3.904 1.00 90.69 101 GLU A N 1
ATOM 803 C CA . GLU A 1 101 ? 7.628 -13.917 3.568 1.00 90.69 101 GLU A CA 1
ATOM 804 C C . GLU A 1 101 ? 6.468 -12.957 3.795 1.00 90.69 101 GLU A C 1
ATOM 806 O O . GLU A 1 101 ? 6.616 -11.974 4.508 1.00 90.69 101 GLU A O 1
ATOM 811 N N . GLN A 1 102 ? 5.305 -13.233 3.221 1.00 90.44 102 GLN A N 1
ATOM 812 C CA . GLN A 1 102 ? 4.131 -12.385 3.405 1.00 90.44 102 GLN A CA 1
ATOM 813 C C . GLN A 1 102 ? 3.005 -13.173 4.068 1.00 90.44 102 GLN A C 1
ATOM 815 O O . GLN A 1 102 ? 2.675 -14.274 3.612 1.00 90.44 102 GLN A O 1
ATOM 820 N N . PRO A 1 103 ? 2.386 -12.647 5.136 1.00 92.62 103 PRO A N 1
ATOM 821 C CA . PRO A 1 103 ? 1.191 -13.258 5.673 1.00 92.62 103 PRO A CA 1
ATOM 822 C C . PRO A 1 103 ? 0.008 -12.917 4.763 1.00 92.62 103 PRO A C 1
ATOM 824 O O . PRO A 1 103 ? -0.171 -11.768 4.356 1.00 92.62 103 PRO A O 1
ATOM 827 N N . VAL A 1 104 ? -0.805 -13.919 4.439 1.00 94.06 104 VAL A N 1
ATOM 828 C CA . VAL A 1 104 ? -1.968 -13.762 3.560 1.00 94.06 104 VAL A CA 1
ATOM 829 C C . VAL A 1 104 ? -3.208 -14.279 4.269 1.00 94.06 104 VAL A C 1
ATOM 831 O O . VAL A 1 104 ? -3.223 -15.386 4.809 1.00 94.06 104 VAL A O 1
ATOM 834 N N . TRP A 1 105 ? -4.272 -13.485 4.228 1.00 95.88 105 TRP A N 1
ATOM 835 C CA . TRP A 1 105 ? -5.577 -13.836 4.765 1.00 95.88 105 TRP A CA 1
ATOM 836 C C . TRP A 1 105 ? -6.641 -13.806 3.677 1.00 95.88 105 TRP A C 1
ATOM 838 O O . TRP A 1 105 ? -6.643 -12.940 2.806 1.00 95.88 105 TRP A O 1
ATOM 848 N N . ASN A 1 106 ? -7.604 -14.721 3.787 1.00 97.19 106 ASN A N 1
ATOM 849 C CA . ASN A 1 106 ? -8.880 -14.589 3.100 1.00 97.19 106 ASN A CA 1
ATOM 850 C C . ASN A 1 106 ? -9.877 -13.906 4.056 1.00 97.19 106 ASN A C 1
ATOM 852 O O . ASN A 1 106 ? -10.258 -14.524 5.062 1.00 97.19 106 ASN A O 1
ATOM 856 N N . PRO A 1 107 ? -10.310 -12.660 3.781 1.00 97.50 107 PRO A N 1
ATOM 857 C CA . PRO A 1 107 ? -11.174 -11.910 4.688 1.00 97.50 107 PRO A CA 1
ATOM 858 C C . PRO A 1 107 ? -12.550 -12.561 4.872 1.00 97.50 107 PRO A C 1
ATOM 860 O O . PRO A 1 107 ? -13.136 -12.441 5.945 1.00 97.50 107 PRO A O 1
ATOM 863 N N . ARG A 1 108 ? -13.030 -13.375 3.921 1.00 96.81 108 ARG A N 1
ATOM 864 C CA . ARG A 1 108 ? -14.292 -14.130 4.063 1.00 96.81 108 ARG A CA 1
ATOM 865 C C . ARG A 1 108 ? -14.271 -15.115 5.234 1.00 96.81 108 ARG A C 1
ATOM 867 O O . ARG A 1 108 ? -15.311 -15.456 5.787 1.00 96.81 108 ARG A O 1
ATOM 874 N N . HIS A 1 109 ? -13.088 -15.568 5.650 1.00 97.06 109 HIS A N 1
ATOM 875 C CA . HIS A 1 109 ? -12.929 -16.453 6.806 1.00 97.06 109 HIS A CA 1
ATOM 876 C C . HIS A 1 109 ? -12.764 -15.695 8.131 1.00 97.06 109 HIS A C 1
ATOM 878 O O . HIS A 1 109 ? -12.677 -16.329 9.185 1.00 97.06 109 HIS A O 1
ATOM 884 N N . TRP A 1 110 ? -12.720 -14.360 8.104 1.00 96.88 110 TRP A N 1
ATOM 885 C CA . TRP A 1 110 ? -12.375 -13.541 9.262 1.00 96.88 110 TRP A CA 1
ATOM 886 C C . TRP A 1 110 ? -13.322 -13.734 10.445 1.00 96.88 110 TRP A C 1
ATOM 888 O O . TRP A 1 110 ? -12.858 -13.940 11.565 1.00 96.88 110 TRP A O 1
ATOM 898 N N . ALA A 1 111 ? -14.637 -13.752 10.206 1.00 96.12 111 ALA A N 1
ATOM 899 C CA . ALA A 1 111 ? -15.628 -13.935 11.267 1.00 96.12 111 ALA A CA 1
ATOM 900 C C . ALA A 1 111 ? -15.395 -15.239 12.055 1.00 96.12 111 ALA A C 1
ATOM 902 O O . ALA A 1 111 ? -15.411 -15.238 13.289 1.00 96.12 111 ALA A O 1
ATOM 903 N N . ARG A 1 112 ? -15.082 -16.334 11.348 1.00 96.81 112 ARG A N 1
ATOM 904 C CA . ARG A 1 112 ? -14.726 -17.626 11.951 1.00 96.81 112 ARG A CA 1
ATOM 905 C C . ARG A 1 112 ? -13.413 -17.541 12.730 1.00 96.81 112 ARG A C 1
ATOM 907 O O . ARG A 1 112 ? -13.346 -18.013 13.864 1.00 96.81 112 ARG A O 1
ATOM 914 N N . THR A 1 113 ? -12.384 -16.914 12.157 1.00 93.69 113 THR A N 1
ATOM 915 C CA . THR A 1 113 ? -11.097 -16.694 12.837 1.00 93.69 113 THR A CA 1
ATOM 916 C C . THR A 1 113 ? -11.290 -15.928 14.145 1.00 93.69 113 THR A C 1
ATOM 918 O O . THR A 1 113 ? -10.791 -16.347 15.189 1.00 93.69 113 THR A O 1
ATOM 921 N N . LEU A 1 114 ? -12.071 -14.848 14.126 1.00 95.19 114 LEU A N 1
ATOM 922 C CA . LEU A 1 114 ? -12.352 -14.033 15.301 1.00 95.19 114 LEU A CA 1
ATOM 923 C C . LEU A 1 114 ? -13.140 -14.805 16.373 1.00 95.19 114 LEU A C 1
ATOM 925 O O . LEU A 1 114 ? -12.817 -14.724 17.564 1.00 95.19 114 LEU A O 1
ATOM 929 N N . ALA A 1 115 ? -14.138 -15.599 15.972 1.00 96.19 115 ALA A N 1
ATOM 930 C CA . ALA A 1 115 ? -14.902 -16.459 16.878 1.00 96.19 115 ALA A CA 1
ATOM 931 C C . ALA A 1 115 ? -14.013 -17.492 17.600 1.00 96.19 115 ALA A C 1
ATOM 933 O O . ALA A 1 115 ? -14.246 -17.804 18.769 1.00 96.19 115 ALA A O 1
ATOM 934 N N . GLY A 1 116 ? -12.924 -17.940 16.971 1.00 95.19 116 GLY A N 1
ATOM 935 C CA . GLY A 1 116 ? -11.943 -18.847 17.577 1.00 95.19 116 GLY A CA 1
ATOM 936 C C . GLY A 1 116 ? -10.888 -18.184 18.477 1.00 95.19 116 GLY A C 1
ATOM 937 O O . GLY A 1 116 ? -10.182 -18.882 19.202 1.00 95.19 116 GLY A O 1
ATOM 938 N N . LYS A 1 117 ? -10.743 -16.851 18.469 1.00 95.25 117 LYS A N 1
ATOM 939 C CA . LYS A 1 117 ? -9.638 -16.146 19.154 1.00 95.25 117 LYS A CA 1
ATOM 940 C C . LYS A 1 117 ? -10.124 -15.254 20.300 1.00 95.25 117 LYS A C 1
ATOM 942 O O . LYS A 1 117 ? -10.382 -14.066 20.114 1.00 95.25 117 LYS A O 1
ATOM 947 N N . ARG A 1 118 ? -10.200 -15.817 21.517 1.00 96.62 118 ARG A N 1
ATOM 948 C CA . ARG A 1 118 ? -10.652 -15.096 22.728 1.00 96.62 118 ARG A CA 1
ATOM 949 C C . ARG A 1 118 ? -9.850 -13.818 22.984 1.00 96.62 118 ARG A C 1
ATOM 951 O O . ARG A 1 118 ? -10.450 -12.771 23.189 1.00 96.62 118 ARG A O 1
ATOM 958 N N . SER A 1 119 ? -8.520 -13.885 22.929 1.00 95.19 119 SER A N 1
ATOM 959 C CA . SER A 1 119 ? -7.646 -12.729 23.183 1.00 95.19 119 SER A CA 1
ATOM 960 C C . SER A 1 119 ? -7.931 -11.556 22.243 1.00 95.19 119 SER A C 1
ATOM 962 O O . SER A 1 119 ? -8.009 -10.418 22.699 1.00 95.19 119 SER A O 1
ATOM 964 N N . LEU A 1 120 ? -8.156 -11.834 20.956 1.00 94.81 120 LEU A N 1
ATOM 965 C CA . LEU A 1 120 ? -8.499 -10.821 19.961 1.00 94.81 120 LEU A CA 1
ATOM 966 C C . LEU A 1 120 ? -9.874 -10.201 20.239 1.00 94.81 120 LEU A C 1
ATOM 968 O O . LEU A 1 120 ? -10.005 -8.980 20.243 1.00 94.81 120 LEU A O 1
ATOM 972 N N . ARG A 1 121 ? -10.889 -11.017 20.559 1.00 97.69 121 ARG A N 1
ATOM 973 C CA . ARG A 1 121 ? -12.212 -10.499 20.954 1.00 97.69 121 ARG A CA 1
ATOM 974 C C . ARG A 1 121 ? -12.139 -9.597 22.185 1.00 97.69 121 ARG A C 1
ATOM 976 O O . ARG A 1 121 ? -12.816 -8.573 22.223 1.00 97.69 121 ARG A O 1
ATOM 983 N N . GLU A 1 122 ? -11.287 -9.928 23.153 1.00 97.75 122 GLU A N 1
ATOM 984 C CA . GLU A 1 122 ? -11.058 -9.075 24.322 1.00 97.75 122 GLU A CA 1
ATOM 985 C C . GLU A 1 122 ? -10.364 -7.752 23.977 1.00 97.75 122 GLU A C 1
ATOM 987 O O . GLU A 1 122 ? -10.623 -6.755 24.649 1.00 97.75 122 GLU A O 1
ATOM 992 N N . GLN A 1 123 ? -9.488 -7.703 22.964 1.00 97.69 123 GLN A N 1
ATOM 993 C CA . GLN A 1 123 ? -8.923 -6.432 22.482 1.00 97.69 123 GLN A CA 1
ATOM 994 C C . GLN A 1 123 ? -10.013 -5.553 21.855 1.00 97.69 123 GLN A C 1
ATOM 996 O O . GLN A 1 123 ? -10.158 -4.395 22.239 1.00 97.69 123 GLN A O 1
ATOM 1001 N N . LEU A 1 124 ? -10.848 -6.125 20.978 1.00 98.19 124 LEU A N 1
ATOM 1002 C CA . LEU A 1 124 ? -11.968 -5.407 20.355 1.00 98.19 124 LEU A CA 1
ATOM 1003 C C . LEU A 1 124 ? -12.952 -4.863 21.397 1.00 98.19 124 LEU A C 1
ATOM 1005 O O . LEU A 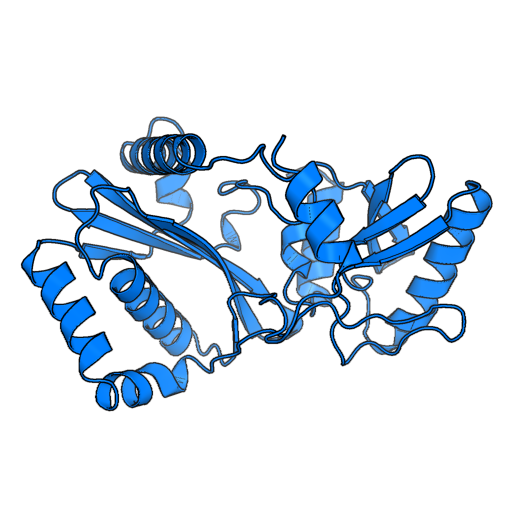1 124 ? -13.366 -3.707 21.326 1.00 98.19 124 LEU A O 1
ATOM 1009 N N . ARG A 1 125 ? -13.322 -5.691 22.384 1.00 98.19 125 ARG A N 1
ATOM 1010 C CA . ARG A 1 125 ? -14.223 -5.294 23.473 1.00 98.19 125 ARG A CA 1
ATOM 1011 C C . ARG A 1 125 ? -13.635 -4.147 24.293 1.00 98.19 125 ARG A C 1
ATOM 1013 O O . ARG A 1 125 ? -14.352 -3.196 24.582 1.00 98.19 125 ARG A O 1
ATOM 1020 N N . ARG A 1 126 ? -12.347 -4.223 24.649 1.00 97.31 126 ARG A N 1
ATOM 1021 C CA . ARG A 1 126 ? -11.655 -3.176 25.418 1.00 97.31 126 ARG A CA 1
ATOM 1022 C C . ARG A 1 126 ? -11.582 -1.854 24.662 1.00 97.31 126 ARG A C 1
ATOM 1024 O O . ARG A 1 126 ? -11.919 -0.832 25.246 1.00 97.31 126 ARG A O 1
ATOM 1031 N N . ALA A 1 127 ? -11.226 -1.876 23.378 1.00 98.12 127 ALA A N 1
ATOM 1032 C CA . ALA A 1 127 ? -11.197 -0.669 22.554 1.00 98.12 127 ALA A CA 1
ATOM 1033 C C . ALA A 1 127 ? -12.579 0.000 22.477 1.00 98.12 127 ALA A C 1
ATOM 1035 O O . ALA A 1 127 ? -12.700 1.198 22.723 1.00 98.12 127 ALA A O 1
ATOM 1036 N N . ARG A 1 128 ? -13.638 -0.784 22.227 1.00 98.38 128 ARG A N 1
ATOM 1037 C CA . ARG A 1 128 ? -15.022 -0.279 22.197 1.00 98.38 128 ARG A CA 1
ATOM 1038 C C . ARG A 1 128 ? -15.467 0.279 23.552 1.00 98.38 128 ARG A C 1
ATOM 1040 O O . ARG A 1 128 ? -16.052 1.354 23.596 1.00 98.38 128 ARG A O 1
ATOM 1047 N N . ALA A 1 129 ? -15.160 -0.412 24.652 1.00 98.19 129 ALA A N 1
ATOM 1048 C CA . ALA A 1 129 ? -15.477 0.051 26.007 1.00 98.19 129 ALA A CA 1
ATOM 1049 C C . ALA A 1 129 ? -14.736 1.347 26.379 1.00 98.19 129 ALA A C 1
ATOM 1051 O O . ALA A 1 129 ? -15.272 2.171 27.108 1.00 98.19 129 ALA A O 1
ATOM 1052 N N . ALA A 1 130 ? -13.533 1.550 25.835 1.00 97.88 130 ALA A N 1
ATOM 1053 C CA . ALA A 1 130 ? -12.781 2.796 25.952 1.00 97.88 130 ALA A CA 1
ATOM 1054 C C . ALA A 1 130 ? -13.283 3.911 25.008 1.00 97.88 130 ALA A C 1
ATOM 1056 O O . ALA A 1 130 ? -12.668 4.971 24.940 1.00 97.88 130 ALA A O 1
ATOM 1057 N N . GLY A 1 131 ? -14.376 3.685 24.271 1.00 98.25 131 GLY A N 1
ATOM 1058 C CA . GLY A 1 131 ? -15.006 4.680 23.404 1.00 98.25 131 GLY A CA 1
ATOM 1059 C C . GLY A 1 131 ? -14.448 4.759 21.981 1.00 98.25 131 GLY A C 1
ATOM 1060 O O . GLY A 1 131 ? -14.832 5.667 21.243 1.00 98.25 131 GLY A O 1
ATOM 1061 N N . VAL A 1 132 ? -13.577 3.829 21.567 1.00 98.69 132 VAL A N 1
ATOM 1062 C CA . VAL A 1 132 ? -13.043 3.810 20.199 1.00 98.69 132 VAL A CA 1
ATOM 1063 C C . VAL A 1 132 ? -14.120 3.349 19.220 1.00 98.69 132 VAL A C 1
ATOM 1065 O O . VAL A 1 132 ? -14.698 2.268 19.365 1.00 98.69 132 VAL A O 1
ATOM 1068 N N . LYS A 1 133 ? -14.349 4.155 18.186 1.00 98.50 133 LYS A N 1
ATOM 1069 C CA . LYS A 1 133 ? -15.238 3.864 17.060 1.00 98.50 133 LYS A CA 1
ATOM 1070 C C . LYS A 1 133 ? -14.426 3.813 15.777 1.00 98.50 133 LYS A C 1
ATOM 1072 O O . LYS A 1 133 ? -13.557 4.656 15.575 1.00 98.50 133 LYS A O 1
ATOM 1077 N N . THR A 1 134 ? -14.722 2.854 14.909 1.00 98.62 134 THR A N 1
ATOM 1078 C CA . THR A 1 134 ? -14.115 2.757 13.576 1.00 98.62 134 THR A CA 1
ATOM 1079 C C . THR A 1 134 ? -15.145 2.995 12.491 1.00 98.62 134 THR A C 1
ATOM 1081 O O . THR A 1 134 ? -16.298 2.586 12.633 1.00 98.62 134 THR A O 1
ATOM 1084 N N . ARG A 1 135 ? -14.735 3.636 11.397 1.00 98.12 135 ARG A N 1
ATOM 1085 C CA . ARG A 1 135 ? -15.564 3.760 10.197 1.00 98.12 135 ARG A CA 1
ATOM 1086 C C . ARG A 1 135 ? -14.718 3.765 8.935 1.00 98.12 135 ARG A C 1
ATOM 1088 O O . ARG A 1 135 ? -13.565 4.197 8.963 1.00 98.12 135 ARG A O 1
ATOM 1095 N N . THR A 1 136 ? -15.323 3.326 7.840 1.00 98.38 136 THR A N 1
ATOM 1096 C CA . THR A 1 136 ? -14.773 3.551 6.505 1.00 98.38 136 THR A CA 1
ATOM 1097 C C . THR A 1 136 ? -15.000 5.009 6.129 1.00 98.38 136 THR A C 1
ATOM 1099 O O . THR A 1 136 ? -16.043 5.577 6.460 1.00 98.38 136 THR A O 1
ATOM 1102 N N . VAL A 1 137 ? -14.016 5.611 5.474 1.00 97.31 137 VAL A N 1
ATOM 1103 C CA . VAL A 1 137 ? -14.066 6.999 5.022 1.00 97.31 137 VAL A CA 1
ATOM 1104 C C . VAL A 1 137 ? -13.880 7.015 3.509 1.00 97.31 137 VAL A C 1
ATOM 1106 O O . VAL A 1 137 ? -12.907 6.430 3.024 1.00 97.31 137 VAL A O 1
ATOM 1109 N N . PRO A 1 138 ? -14.800 7.632 2.757 1.00 96.25 138 PRO A N 1
ATOM 1110 C CA . PRO A 1 138 ? -14.636 7.800 1.329 1.00 96.25 138 PRO A CA 1
ATOM 1111 C C . PRO A 1 138 ? -13.615 8.933 1.059 1.00 96.25 138 PRO A C 1
ATOM 1113 O O . PRO A 1 138 ? -13.495 9.856 1.874 1.00 96.25 138 PRO A O 1
ATOM 1116 N N . PRO A 1 139 ? -12.829 8.866 -0.029 1.00 95.00 139 PRO A N 1
ATOM 1117 C CA . PRO A 1 139 ? -11.753 9.824 -0.316 1.00 95.00 139 PRO A CA 1
ATOM 1118 C C . PRO A 1 139 ? -12.190 11.296 -0.300 1.00 95.00 139 PRO A C 1
ATOM 1120 O O . PRO A 1 139 ? -11.422 12.168 0.104 1.00 95.00 139 PRO A O 1
ATOM 1123 N N . GLU A 1 140 ? -13.438 11.575 -0.668 1.00 96.06 140 GLU A N 1
ATOM 1124 C CA . GLU A 1 140 ? -14.031 12.910 -0.733 1.00 96.06 140 GLU A CA 1
ATOM 1125 C C . GLU A 1 140 ? -14.079 13.592 0.644 1.00 96.06 140 GLU A C 1
ATOM 1127 O O . GLU A 1 140 ? -13.840 14.794 0.746 1.00 96.06 140 GLU A O 1
ATOM 1132 N N . GLU A 1 141 ? -14.297 12.836 1.728 1.00 96.25 141 GLU A N 1
ATOM 1133 C CA . GLU A 1 141 ? -14.249 13.370 3.101 1.00 96.25 141 GLU A CA 1
ATOM 1134 C C . GLU A 1 141 ? -12.826 13.779 3.535 1.00 96.25 141 GLU A C 1
ATOM 1136 O O . GLU A 1 141 ? -12.651 14.519 4.509 1.00 96.25 141 GLU A O 1
ATOM 1141 N N . LEU A 1 142 ? -11.801 13.287 2.834 1.00 95.88 142 LEU A N 1
ATOM 1142 C CA . LEU A 1 142 ? -10.395 13.625 3.052 1.00 95.88 142 LEU A CA 1
ATOM 1143 C C . LEU A 1 142 ? -9.867 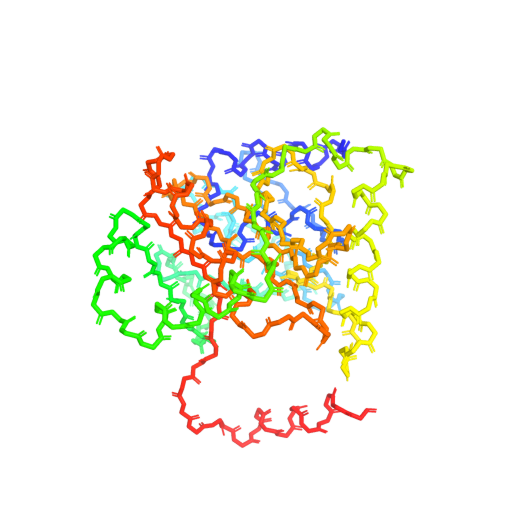14.625 2.019 1.00 95.88 142 LEU A C 1
ATOM 1145 O O . LEU A 1 142 ? -8.721 15.047 2.151 1.00 95.88 142 LEU A O 1
ATOM 1149 N N . ALA A 1 143 ? -10.658 15.012 1.015 1.00 94.50 143 ALA A N 1
ATOM 1150 C CA . ALA A 1 143 ? -10.191 15.827 -0.102 1.00 94.50 143 ALA A CA 1
ATOM 1151 C C . ALA A 1 143 ? -9.809 17.255 0.315 1.00 94.50 143 ALA A C 1
ATOM 1153 O O . ALA A 1 143 ? -8.778 17.751 -0.133 1.00 94.50 143 ALA A O 1
ATOM 1154 N N . ASP A 1 144 ? -10.596 17.891 1.191 1.00 95.69 144 ASP A N 1
ATOM 1155 C CA . ASP A 1 144 ? -10.338 19.252 1.677 1.00 95.69 144 ASP A CA 1
ATOM 1156 C C . ASP A 1 144 ? -9.179 19.274 2.698 1.00 95.69 144 ASP A C 1
ATOM 1158 O O . ASP A 1 144 ? -9.357 18.782 3.819 1.00 95.69 144 ASP A O 1
ATOM 1162 N N . PRO A 1 145 ? -8.017 19.893 2.386 1.00 94.56 145 PRO A N 1
ATOM 1163 C CA . PRO A 1 145 ? -6.895 20.050 3.322 1.00 94.56 145 PRO A CA 1
ATOM 1164 C C . PRO A 1 145 ? -7.266 20.787 4.618 1.00 94.56 145 PRO A C 1
ATOM 1166 O O . PRO A 1 145 ? -6.640 20.593 5.662 1.00 94.56 145 PRO A O 1
ATOM 1169 N N . HIS A 1 146 ? -8.300 21.628 4.573 1.00 96.00 146 HIS A N 1
ATOM 1170 C CA . HIS A 1 146 ? -8.828 22.361 5.718 1.00 96.00 146 HIS A CA 1
ATOM 1171 C C . HIS A 1 146 ? -10.056 21.680 6.345 1.00 96.00 146 HIS A C 1
ATOM 1173 O O . HIS A 1 146 ? -10.621 22.196 7.316 1.00 96.00 146 HIS A O 1
ATOM 1179 N N . GLY A 1 147 ? -10.423 20.487 5.884 1.00 96.50 147 GLY A N 1
ATOM 1180 C CA . GLY A 1 147 ? -11.471 19.677 6.481 1.00 96.50 147 GLY A CA 1
ATOM 1181 C C . GLY A 1 147 ? -11.076 19.199 7.887 1.00 96.50 147 GLY A C 1
ATOM 1182 O O . GLY A 1 147 ? -9.904 18.896 8.150 1.00 96.50 147 GLY A O 1
ATOM 1183 N N . PRO A 1 148 ? -12.022 19.103 8.840 1.00 95.88 148 PRO A N 1
ATOM 1184 C CA . PRO A 1 148 ? -11.719 18.672 10.205 1.00 95.88 148 PRO A CA 1
ATOM 1185 C C . PRO A 1 148 ? -11.127 17.257 10.260 1.00 95.88 148 PRO A C 1
ATOM 1187 O O . PRO A 1 148 ? -10.198 17.019 11.037 1.00 95.88 148 PRO A O 1
ATOM 1190 N N . LEU A 1 149 ? -11.622 16.345 9.416 1.00 96.50 149 LEU A N 1
ATOM 1191 C CA . LEU A 1 149 ? -11.136 14.971 9.338 1.00 96.50 149 LEU A CA 1
ATOM 1192 C C . LEU A 1 149 ? -9.714 14.903 8.776 1.00 96.50 149 LEU A C 1
ATOM 1194 O O . LEU A 1 149 ? -8.844 14.314 9.415 1.00 96.50 149 LEU A O 1
ATOM 1198 N N . ARG A 1 150 ? -9.466 15.571 7.643 1.00 96.75 150 ARG A N 1
ATOM 1199 C CA . ARG A 1 150 ? -8.153 15.662 6.992 1.00 96.75 150 ARG A CA 1
ATOM 1200 C C . ARG A 1 150 ? -7.083 16.208 7.940 1.00 96.75 150 ARG A C 1
ATOM 1202 O O . ARG A 1 150 ? -6.083 15.540 8.180 1.00 96.75 150 ARG A O 1
ATOM 1209 N N . ARG A 1 151 ? -7.362 17.319 8.634 1.00 97.12 151 ARG A N 1
ATOM 1210 C CA . ARG A 1 151 ? -6.471 17.837 9.692 1.00 97.12 151 ARG A CA 1
ATOM 1211 C C . ARG A 1 151 ? -6.267 16.857 10.849 1.00 97.12 151 ARG A C 1
ATOM 1213 O O . ARG A 1 151 ? -5.212 16.855 11.479 1.00 97.12 151 ARG A O 1
ATOM 1220 N N . GLY A 1 152 ? -7.286 16.073 11.197 1.00 97.56 152 GLY A N 1
ATOM 1221 C CA . GLY A 1 152 ? -7.183 15.021 12.209 1.00 97.56 152 GLY A CA 1
ATOM 1222 C C . GLY A 1 152 ? -6.208 13.919 11.798 1.00 97.56 152 GLY A C 1
ATOM 1223 O O . GLY A 1 152 ? -5.357 13.536 12.601 1.00 97.56 152 GLY A O 1
ATOM 1224 N N . VAL A 1 153 ? -6.300 13.470 10.546 1.00 97.56 153 VAL A N 1
ATOM 1225 C CA . VAL A 1 153 ? -5.386 12.491 9.946 1.00 97.56 153 VAL A CA 1
ATOM 1226 C C . VAL A 1 153 ? -3.965 13.045 9.861 1.00 97.56 153 VAL A C 1
ATOM 1228 O O . VAL A 1 153 ? -3.042 12.398 10.345 1.00 97.56 153 VAL A O 1
ATOM 1231 N N . ASP A 1 154 ? -3.780 14.270 9.369 1.00 96.62 154 ASP A N 1
ATOM 1232 C CA . ASP A 1 154 ? -2.449 14.883 9.243 1.00 96.62 154 ASP A CA 1
ATOM 1233 C C . ASP A 1 154 ? -1.758 15.059 10.610 1.00 96.62 154 ASP A C 1
ATOM 1235 O O . ASP A 1 154 ? -0.546 14.861 10.746 1.00 96.62 154 ASP A O 1
ATOM 1239 N N . ARG A 1 155 ? -2.528 15.358 11.669 1.00 96.31 155 ARG A N 1
ATOM 1240 C CA . ARG A 1 155 ? -2.016 15.374 13.051 1.00 96.31 155 ARG A CA 1
ATOM 1241 C C . ARG A 1 155 ? -1.609 13.986 13.540 1.00 96.31 155 ARG A C 1
ATOM 1243 O O . ARG A 1 155 ? -0.584 13.874 14.214 1.00 96.31 155 ARG A O 1
ATOM 1250 N N . LEU A 1 156 ? -2.398 12.953 13.240 1.00 96.69 156 LEU A N 1
ATOM 1251 C CA . LEU A 1 156 ? -2.056 11.567 13.570 1.00 96.69 156 LEU A CA 1
ATOM 1252 C C . LEU A 1 156 ? -0.753 11.158 12.874 1.00 96.69 156 LEU A C 1
ATOM 1254 O O . LEU A 1 156 ? 0.150 10.665 13.548 1.00 96.69 156 LEU A O 1
ATOM 1258 N N . VAL A 1 157 ? -0.642 11.414 11.567 1.00 94.62 157 VAL A N 1
ATOM 1259 C CA . VAL A 1 157 ? 0.565 11.154 10.768 1.00 94.62 157 VAL A CA 1
ATOM 1260 C C . VAL A 1 157 ? 1.765 11.854 11.388 1.00 94.62 157 VAL A C 1
ATOM 1262 O O . VAL A 1 157 ? 2.740 11.199 11.736 1.00 94.62 157 VAL A O 1
ATOM 1265 N N . SER A 1 158 ? 1.659 13.159 11.644 1.00 92.75 158 SER A N 1
ATOM 1266 C CA . SER A 1 158 ? 2.756 13.945 12.221 1.00 92.75 158 SER A CA 1
ATOM 1267 C C . SER A 1 158 ? 3.229 13.392 13.571 1.00 92.75 158 SER A C 1
ATOM 1269 O O . SER A 1 158 ? 4.430 13.274 13.810 1.00 92.75 158 SER A O 1
ATOM 1271 N N . ARG A 1 159 ? 2.298 13.016 14.460 1.00 92.75 159 ARG A N 1
ATOM 1272 C CA . ARG A 1 159 ? 2.621 12.430 15.775 1.00 92.75 159 ARG A CA 1
ATOM 1273 C C . ARG A 1 159 ? 3.245 11.045 15.659 1.00 92.75 159 ARG A C 1
ATOM 1275 O O . ARG A 1 159 ? 4.158 10.732 16.418 1.00 92.75 159 ARG A O 1
ATOM 1282 N N . TRP A 1 160 ? 2.750 10.226 14.737 1.00 90.88 160 TRP A N 1
ATOM 1283 C CA . TRP A 1 160 ? 3.288 8.897 14.477 1.00 90.88 160 TRP A CA 1
ATOM 1284 C C . TRP A 1 160 ? 4.709 8.984 13.914 1.00 9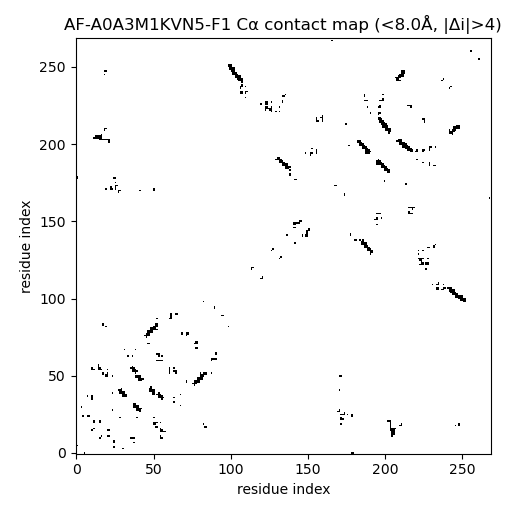0.88 160 TRP A C 1
ATOM 1286 O O . TRP A 1 160 ? 5.613 8.358 14.460 1.00 90.88 160 TRP A O 1
ATOM 1296 N N . THR A 1 161 ? 4.938 9.835 12.911 1.00 88.06 161 THR A N 1
ATOM 1297 C CA . THR A 1 161 ? 6.262 10.047 12.313 1.00 88.06 161 THR A CA 1
ATOM 1298 C C . THR A 1 161 ? 7.257 10.614 13.322 1.00 88.06 161 THR A C 1
ATOM 1300 O O . THR A 1 161 ? 8.383 10.135 13.386 1.00 88.06 161 THR A O 1
ATOM 1303 N N . ALA A 1 162 ? 6.850 11.568 14.169 1.00 87.62 162 ALA A N 1
ATOM 1304 C CA . ALA A 1 162 ? 7.715 12.117 15.218 1.00 87.62 162 ALA A CA 1
ATOM 1305 C C . ALA A 1 162 ? 8.129 11.082 16.281 1.00 87.62 162 ALA A C 1
ATOM 1307 O O . ALA A 1 162 ? 9.146 11.258 16.949 1.00 87.62 162 ALA A O 1
ATOM 1308 N N . ALA A 1 163 ? 7.353 10.007 16.452 1.00 84.25 163 ALA A N 1
ATOM 1309 C CA . ALA A 1 163 ? 7.684 8.914 17.360 1.00 84.25 163 ALA A CA 1
ATOM 1310 C C . ALA A 1 163 ? 8.640 7.878 16.737 1.00 84.25 163 ALA A C 1
ATOM 1312 O O . ALA A 1 163 ? 9.199 7.053 17.464 1.00 84.25 163 ALA A O 1
ATOM 1313 N N . LEU A 1 164 ? 8.842 7.895 15.414 1.00 79.56 164 LEU A N 1
ATOM 1314 C CA . LEU A 1 164 ? 9.775 6.992 14.746 1.00 79.56 164 LEU A CA 1
ATOM 1315 C C . LEU A 1 164 ? 11.221 7.439 14.985 1.00 79.56 164 LEU A C 1
ATOM 1317 O O . LEU A 1 164 ? 11.603 8.566 14.693 1.00 79.56 164 LEU A O 1
ATOM 1321 N N . SER A 1 165 ? 12.069 6.525 15.455 1.00 69.44 165 SER A N 1
ATOM 1322 C CA . SER A 1 165 ? 13.506 6.782 15.658 1.00 69.44 165 SER A CA 1
ATOM 1323 C C . SER A 1 165 ? 14.346 6.633 14.379 1.00 69.44 165 SER A C 1
ATOM 1325 O O . SER A 1 165 ? 15.536 6.338 14.462 1.00 69.44 165 SER A O 1
ATOM 1327 N N . MET A 1 166 ? 13.743 6.755 13.194 1.00 70.50 166 MET A N 1
ATOM 1328 C CA . MET A 1 166 ? 14.426 6.574 11.911 1.00 70.50 166 MET A CA 1
ATOM 1329 C C . MET A 1 166 ? 13.997 7.631 10.899 1.00 70.50 166 MET A C 1
ATOM 1331 O O . MET A 1 166 ? 12.850 8.075 10.908 1.00 70.50 166 MET A O 1
ATOM 1335 N N . ALA A 1 167 ? 14.923 8.011 10.016 1.00 63.97 167 ALA A N 1
ATOM 1336 C CA . ALA A 1 167 ? 14.611 8.884 8.894 1.00 63.97 167 ALA A CA 1
ATOM 1337 C C . ALA A 1 167 ? 13.542 8.238 7.989 1.00 63.97 167 ALA A C 1
ATOM 1339 O O . ALA A 1 167 ? 13.525 7.006 7.866 1.00 63.97 167 ALA A O 1
ATOM 1340 N N . PRO A 1 168 ? 12.678 9.041 7.338 1.00 64.75 168 PRO A N 1
ATOM 1341 C CA . PRO A 1 168 ? 11.746 8.540 6.339 1.00 64.75 168 PRO A CA 1
ATOM 1342 C C . PRO A 1 168 ? 12.476 7.696 5.291 1.00 64.75 168 PRO A C 1
ATOM 1344 O O . PRO A 1 168 ? 13.512 8.098 4.757 1.00 64.75 168 PRO A O 1
ATOM 1347 N N . MET A 1 169 ? 11.948 6.504 5.027 1.00 71.94 169 MET A N 1
ATOM 1348 C CA . MET A 1 169 ? 12.395 5.689 3.901 1.00 71.94 169 MET A CA 1
ATOM 1349 C C . MET A 1 169 ? 11.825 6.292 2.607 1.00 71.94 169 MET A C 1
ATOM 1351 O O . MET A 1 169 ? 10.825 6.996 2.648 1.00 71.94 169 MET A O 1
ATOM 1355 N N . GLY A 1 170 ? 12.507 6.094 1.476 1.00 70.81 170 GLY A N 1
ATOM 1356 C CA . GLY A 1 170 ? 12.132 6.714 0.193 1.00 70.81 170 GLY A CA 1
ATOM 1357 C C . GLY A 1 170 ? 11.997 5.730 -0.968 1.00 70.81 170 GLY A C 1
ATOM 1358 O O . GLY A 1 170 ? 11.986 6.146 -2.119 1.00 70.81 170 GLY A O 1
ATOM 1359 N N . PHE A 1 171 ? 11.974 4.425 -0.689 1.00 80.75 171 PHE A N 1
ATOM 1360 C CA . PHE A 1 171 ? 11.805 3.383 -1.701 1.00 80.75 171 PHE A CA 1
ATOM 1361 C C . PHE A 1 171 ? 10.758 2.383 -1.218 1.00 80.75 171 PHE A C 1
ATOM 1363 O O . PHE A 1 171 ? 11.043 1.617 -0.295 1.00 80.75 171 PHE A O 1
ATOM 1370 N N . LEU A 1 172 ? 9.577 2.405 -1.847 1.00 78.31 172 LEU A N 1
ATOM 1371 C CA . LEU A 1 172 ? 8.424 1.548 -1.526 1.00 78.31 172 LEU A CA 1
ATOM 1372 C C . LEU A 1 172 ? 7.930 1.662 -0.082 1.00 78.31 172 LEU A C 1
ATOM 1374 O O . LEU A 1 172 ? 7.397 0.705 0.478 1.00 78.31 172 LEU A O 1
ATOM 1378 N N . VAL A 1 173 ? 8.178 2.809 0.539 1.00 80.62 173 VAL A N 1
ATOM 1379 C CA . VAL A 1 173 ? 7.665 3.148 1.860 1.00 80.62 173 VAL A CA 1
ATOM 1380 C C . VAL A 1 173 ? 7.556 4.665 1.909 1.00 80.62 173 VAL A C 1
ATOM 1382 O O . VAL A 1 173 ? 8.518 5.338 2.278 1.00 80.62 173 VAL A O 1
ATOM 1385 N N . SER A 1 174 ? 6.402 5.205 1.534 1.00 80.81 174 SER A N 1
ATOM 1386 C CA . SER A 1 174 ? 6.103 6.631 1.639 1.00 80.81 174 SER A CA 1
ATOM 1387 C C . SER A 1 174 ? 4.675 6.840 2.127 1.00 80.81 174 SER A C 1
ATOM 1389 O O . SER A 1 174 ? 3.738 6.246 1.608 1.00 80.81 174 SER A O 1
ATOM 1391 N N . LEU A 1 175 ? 4.491 7.746 3.090 1.00 83.00 175 LEU A N 1
ATOM 1392 C CA . LEU A 1 175 ? 3.160 8.160 3.536 1.00 83.00 175 LEU A CA 1
ATOM 1393 C C . LEU A 1 175 ? 2.575 9.204 2.573 1.00 83.00 175 LEU A C 1
ATOM 1395 O O . LEU A 1 175 ? 2.516 10.390 2.899 1.00 83.00 175 LEU A O 1
ATOM 1399 N N . ASP A 1 176 ? 2.140 8.766 1.390 1.00 86.00 176 ASP A N 1
ATOM 1400 C CA . ASP A 1 176 ? 1.424 9.599 0.411 1.00 86.00 176 ASP A CA 1
ATOM 1401 C C . ASP A 1 176 ? -0.061 9.211 0.321 1.00 86.00 176 ASP A C 1
ATOM 1403 O O . ASP A 1 176 ? -0.557 8.662 -0.666 1.00 86.00 176 ASP A O 1
ATOM 1407 N N . LEU A 1 177 ? -0.779 9.490 1.411 1.00 90.50 177 LEU A N 1
ATOM 1408 C CA . LEU A 1 177 ? -2.156 9.034 1.637 1.00 90.50 177 LEU A CA 1
ATOM 1409 C C . LEU A 1 177 ? -3.160 9.552 0.600 1.00 90.50 177 LEU A C 1
ATOM 1411 O O . LEU A 1 177 ? -4.226 8.965 0.426 1.00 90.50 177 LEU A O 1
ATOM 1415 N N . TYR A 1 178 ? -2.857 10.683 -0.035 1.00 92.19 178 TYR A N 1
ATOM 1416 C CA . TYR A 1 178 ? -3.827 11.448 -0.816 1.00 92.19 178 TYR A CA 1
ATOM 1417 C C . TYR A 1 178 ? -3.593 11.334 -2.323 1.00 92.19 178 TYR A C 1
ATOM 1419 O O . TYR A 1 178 ? -4.458 11.716 -3.112 1.00 92.19 178 TYR A O 1
ATOM 1427 N N . HIS A 1 179 ? -2.459 10.768 -2.737 1.00 89.56 179 HIS A N 1
ATOM 1428 C CA . HIS A 1 179 ? -2.241 10.379 -4.120 1.0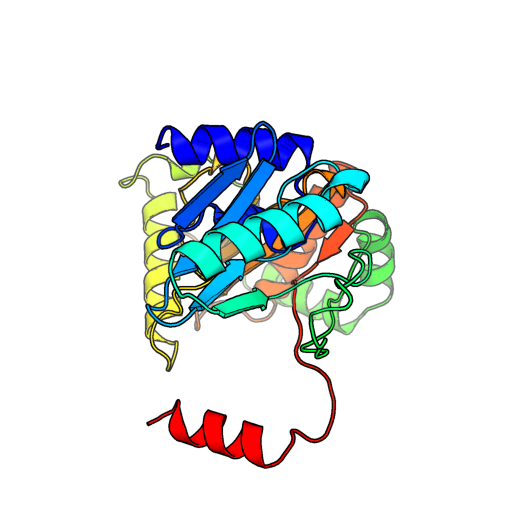0 89.56 179 HIS A CA 1
ATOM 1429 C C . HIS A 1 179 ? -3.055 9.131 -4.477 1.00 89.56 179 HIS A C 1
ATOM 1431 O O . HIS A 1 179 ? -3.075 8.152 -3.725 1.00 89.56 179 HIS A O 1
ATOM 1437 N N . ALA A 1 180 ? -3.712 9.168 -5.643 1.00 92.25 180 ALA A N 1
ATOM 1438 C CA . ALA A 1 180 ? -4.598 8.107 -6.129 1.00 92.25 180 ALA A CA 1
ATOM 1439 C C . ALA A 1 180 ? -5.606 7.637 -5.055 1.00 92.25 180 ALA A C 1
ATOM 1441 O O . ALA A 1 180 ? -5.877 6.444 -4.923 1.00 92.25 180 ALA A O 1
ATOM 1442 N N . ALA A 1 181 ? -6.136 8.580 -4.263 1.00 94.06 181 ALA A N 1
ATOM 1443 C CA . ALA A 1 181 ? -6.976 8.283 -3.102 1.00 94.06 181 ALA A CA 1
ATOM 1444 C C . ALA A 1 181 ? -8.239 7.478 -3.450 1.00 94.06 181 ALA A C 1
ATOM 1446 O O . ALA A 1 181 ? -8.669 6.663 -2.638 1.00 94.06 181 ALA A O 1
ATOM 1447 N N . ASP A 1 182 ? -8.766 7.630 -4.666 1.00 95.50 182 ASP A N 1
ATOM 1448 C CA . ASP A 1 182 ? -9.929 6.888 -5.178 1.00 95.50 182 ASP A CA 1
ATOM 1449 C C . ASP A 1 182 ? -9.718 5.365 -5.205 1.00 95.50 182 ASP A C 1
ATOM 1451 O O . ASP A 1 182 ? -10.658 4.578 -5.066 1.00 95.50 182 ASP A O 1
ATOM 1455 N N . GLU A 1 183 ? -8.465 4.931 -5.333 1.00 96.12 183 GLU A N 1
ATOM 1456 C CA . GLU A 1 183 ? -8.095 3.514 -5.321 1.00 96.12 183 GLU A CA 1
ATOM 1457 C C . GLU A 1 183 ? -7.949 2.961 -3.902 1.00 96.12 183 GLU A C 1
ATOM 1459 O O . GLU A 1 183 ? -8.011 1.750 -3.682 1.00 96.12 183 GLU A O 1
ATOM 1464 N N . ARG A 1 184 ? -7.764 3.841 -2.917 1.00 96.44 184 ARG A N 1
ATOM 1465 C CA . ARG A 1 184 ? -7.471 3.475 -1.533 1.00 96.44 184 ARG A CA 1
ATOM 1466 C C . ARG A 1 184 ? -8.757 3.151 -0.770 1.00 96.44 184 ARG A C 1
ATOM 1468 O O . ARG A 1 184 ? -9.872 3.540 -1.130 1.00 96.44 184 ARG A O 1
ATOM 1475 N N . ARG A 1 185 ? -8.619 2.413 0.330 1.00 97.50 185 ARG A N 1
ATOM 1476 C CA . ARG A 1 185 ? -9.669 2.271 1.350 1.00 97.50 185 ARG A CA 1
ATOM 1477 C C . ARG A 1 185 ? -9.143 2.802 2.664 1.00 97.50 185 ARG A C 1
ATOM 1479 O O . ARG A 1 185 ? -8.123 2.324 3.152 1.00 97.50 185 ARG A O 1
ATOM 1486 N N . PHE A 1 186 ? -9.871 3.747 3.241 1.00 98.38 186 PHE A N 1
ATOM 1487 C CA . PHE A 1 186 ? -9.520 4.361 4.512 1.00 98.38 186 PHE A CA 1
ATOM 1488 C C . PHE A 1 186 ? -10.432 3.831 5.609 1.00 98.38 186 PHE A C 1
ATOM 1490 O O . PHE A 1 186 ? -11.657 3.908 5.505 1.00 98.38 186 PHE A O 1
ATOM 1497 N N . VAL A 1 187 ? -9.833 3.330 6.684 1.00 98.69 187 VAL A N 1
ATOM 1498 C CA . VAL A 1 187 ? -10.521 3.040 7.941 1.00 98.69 187 VAL A CA 1
ATOM 1499 C C . VAL A 1 187 ? -9.933 3.945 9.011 1.00 98.69 187 VAL A C 1
ATOM 1501 O O . VAL A 1 187 ? -8.742 3.889 9.302 1.00 98.69 187 VAL A O 1
ATOM 1504 N N . ILE A 1 188 ? -10.775 4.783 9.606 1.00 98.50 188 ILE A N 1
ATOM 1505 C CA . ILE A 1 188 ? -10.382 5.703 10.672 1.00 98.50 188 ILE A CA 1
ATOM 1506 C C . ILE A 1 188 ? -10.891 5.171 12.005 1.00 98.50 188 ILE A C 1
ATOM 1508 O O . ILE A 1 188 ? -12.051 4.774 12.111 1.00 98.50 188 ILE A O 1
ATOM 1512 N N . ALA A 1 189 ? -10.044 5.223 13.034 1.00 98.69 189 ALA A N 1
ATOM 1513 C CA . ALA A 1 189 ? -10.450 5.077 14.425 1.00 98.69 189 ALA A CA 1
ATOM 1514 C C . ALA A 1 189 ? -10.544 6.447 15.105 1.00 98.69 189 ALA A C 1
ATOM 1516 O O . ALA A 1 189 ? -9.594 7.234 15.070 1.00 98.69 189 ALA A O 1
ATOM 1517 N N . GLN A 1 190 ? -11.667 6.713 15.769 1.00 98.44 190 GLN A N 1
ATOM 1518 C CA . GLN A 1 190 ? -11.911 7.926 16.548 1.00 98.44 190 GLN A CA 1
ATOM 1519 C C . GLN A 1 190 ? -12.228 7.590 18.006 1.00 98.44 190 GLN A C 1
ATOM 1521 O O . GLN A 1 190 ? -12.883 6.590 18.292 1.00 98.44 190 GLN A O 1
ATOM 1526 N N . CYS A 1 191 ? -11.778 8.439 18.927 1.00 97.69 191 CYS A N 1
ATOM 1527 C CA . CYS A 1 191 ? -12.124 8.391 20.346 1.00 97.69 191 CYS A CA 1
ATOM 1528 C C . CYS A 1 191 ? -12.549 9.801 20.778 1.00 97.69 191 CYS A C 1
ATOM 1530 O O . CYS A 1 191 ? -11.719 10.714 20.813 1.00 97.69 191 CYS A O 1
ATOM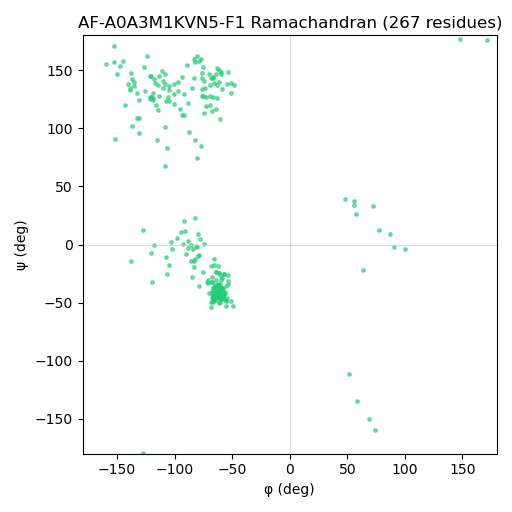 1532 N N . GLY A 1 192 ? -13.846 9.994 21.040 1.00 94.69 192 GLY A N 1
ATOM 1533 C CA . GLY A 1 192 ? -14.441 11.336 21.029 1.00 94.69 192 GLY A CA 1
ATOM 1534 C C . GLY A 1 192 ? -14.254 11.989 19.654 1.00 94.69 192 GLY A C 1
ATOM 1535 O O . GLY A 1 192 ? -14.403 11.320 18.632 1.00 94.69 192 GLY A O 1
ATOM 1536 N N . ASP A 1 193 ? -13.836 13.253 19.627 1.00 91.69 193 ASP A N 1
ATOM 1537 C CA . ASP A 1 193 ? -13.600 14.003 18.381 1.00 91.69 193 ASP A CA 1
ATOM 1538 C C . ASP A 1 193 ? -12.193 13.801 17.792 1.00 91.69 193 ASP A C 1
ATOM 1540 O O . ASP A 1 193 ? -11.839 14.364 16.753 1.00 91.69 193 ASP A O 1
ATOM 1544 N N . ARG A 1 194 ? -11.346 13.000 18.450 1.00 96.00 194 ARG A N 1
ATOM 1545 C CA . ARG A 1 194 ? -9.962 12.779 18.021 1.00 96.00 194 ARG A CA 1
ATOM 1546 C C . ARG A 1 194 ? -9.856 11.572 17.102 1.00 96.00 194 ARG A C 1
ATOM 1548 O O . ARG A 1 194 ? -10.259 10.476 17.477 1.00 96.00 194 ARG A O 1
ATOM 1555 N N . VAL A 1 195 ? -9.208 11.756 15.954 1.00 98.25 195 VAL A N 1
ATOM 1556 C CA . VAL A 1 195 ? -8.644 10.655 15.160 1.00 98.25 195 VAL A CA 1
ATOM 1557 C C . VAL A 1 195 ? -7.464 10.065 15.935 1.00 98.25 195 VAL A C 1
ATOM 1559 O O . VAL A 1 195 ? -6.522 10.779 16.274 1.00 98.25 195 VAL A O 1
ATOM 1562 N N . VAL A 1 196 ? -7.544 8.776 16.261 1.00 98.12 196 VAL A N 1
ATOM 1563 C CA . VAL A 1 196 ? -6.551 8.045 17.072 1.00 98.12 196 VAL A CA 1
ATOM 1564 C C . VAL A 1 196 ? -5.933 6.857 16.333 1.00 98.12 196 VAL A C 1
ATOM 1566 O O . VAL A 1 196 ? -4.983 6.251 16.828 1.00 98.12 196 VAL A O 1
ATOM 1569 N N . GLY A 1 197 ? -6.438 6.529 15.146 1.00 98.31 197 GLY A N 1
ATOM 1570 C CA . GLY A 1 197 ? -5.849 5.529 14.269 1.00 98.31 197 GLY A CA 1
ATOM 1571 C C . GLY A 1 197 ? -6.307 5.691 12.824 1.00 98.31 197 GLY A C 1
ATOM 1572 O O . GLY A 1 197 ? -7.377 6.244 12.561 1.00 98.31 197 GLY A O 1
ATOM 1573 N N . LEU A 1 198 ? -5.477 5.202 11.912 1.00 98.62 198 LEU A N 1
ATOM 1574 C CA . LEU A 1 198 ? -5.714 5.153 10.476 1.00 98.62 198 LEU A CA 1
ATOM 1575 C C . LEU A 1 198 ? -5.211 3.804 9.961 1.00 98.62 198 LEU A C 1
ATOM 1577 O O . LEU A 1 198 ? -4.091 3.407 10.273 1.00 98.62 198 LEU A O 1
ATOM 1581 N N . LEU A 1 199 ? -6.020 3.132 9.152 1.00 98.56 199 LEU A N 1
ATOM 1582 C CA . LEU A 1 199 ? -5.601 2.020 8.310 1.00 98.56 199 LEU A CA 1
ATOM 1583 C C . LEU A 1 199 ? -5.901 2.381 6.855 1.00 98.56 199 LEU A C 1
ATOM 1585 O O . LEU A 1 199 ? -7.039 2.736 6.536 1.00 98.56 199 LEU A O 1
ATOM 1589 N N . VAL A 1 200 ? -4.893 2.274 5.989 1.00 98.00 200 VAL A N 1
ATOM 1590 C CA . VAL A 1 200 ? -5.025 2.434 4.538 1.00 98.00 200 VAL A CA 1
ATOM 1591 C C . VAL A 1 200 ? -4.748 1.109 3.855 1.00 98.00 200 VAL A C 1
ATOM 1593 O O . VAL A 1 200 ? -3.724 0.469 4.089 1.00 98.00 200 VAL A O 1
ATOM 1596 N N . ALA A 1 201 ? -5.686 0.696 3.008 1.00 97.81 201 ALA A N 1
ATOM 1597 C CA . ALA A 1 201 ? -5.507 -0.438 2.121 1.00 97.81 201 ALA A CA 1
ATOM 1598 C C . ALA A 1 201 ? -5.393 0.039 0.671 1.00 97.81 201 ALA A C 1
ATOM 1600 O O . ALA A 1 201 ? -6.207 0.853 0.225 1.00 97.81 201 ALA A O 1
ATOM 1601 N N . VAL A 1 202 ? -4.425 -0.507 -0.060 1.00 97.44 202 VAL A N 1
ATOM 1602 C CA . VAL A 1 202 ? -4.224 -0.281 -1.496 1.00 97.44 202 VAL A CA 1
ATOM 1603 C C . VAL A 1 202 ? -4.533 -1.553 -2.287 1.00 97.44 202 VAL A C 1
ATOM 1605 O O . VAL A 1 202 ? -4.385 -2.659 -1.753 1.00 97.44 202 VAL A O 1
ATOM 1608 N N . PRO A 1 203 ? -5.005 -1.442 -3.538 1.00 97.38 203 PRO A N 1
ATOM 1609 C CA . PRO A 1 203 ? -5.420 -2.603 -4.306 1.00 97.38 203 PRO A CA 1
ATOM 1610 C C . PRO A 1 203 ? -4.218 -3.383 -4.842 1.00 97.38 203 PRO A C 1
ATOM 1612 O O . PRO A 1 203 ? -3.238 -2.819 -5.323 1.00 97.38 203 PRO A O 1
ATOM 1615 N N . ILE A 1 204 ? -4.356 -4.706 -4.862 1.00 96.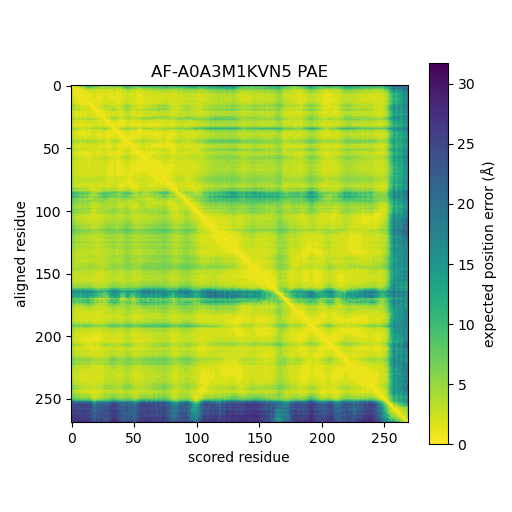75 204 ILE A N 1
ATOM 1616 C CA . ILE A 1 204 ? -3.542 -5.604 -5.680 1.00 96.75 204 ILE A CA 1
ATOM 1617 C C . ILE A 1 204 ? -4.440 -6.078 -6.823 1.00 96.75 204 ILE A C 1
ATOM 1619 O O . ILE A 1 204 ? -5.095 -7.124 -6.732 1.00 96.75 204 ILE A O 1
ATOM 1623 N N . PHE A 1 205 ? -4.538 -5.256 -7.871 1.00 96.25 205 PHE A N 1
ATOM 1624 C CA . PHE A 1 205 ? -5.597 -5.333 -8.886 1.00 96.25 205 PHE A CA 1
ATOM 1625 C C . PHE A 1 205 ? -5.807 -6.741 -9.446 1.00 96.25 205 PHE A C 1
ATOM 1627 O O . PHE A 1 205 ? -6.916 -7.274 -9.407 1.00 96.25 205 PHE A O 1
ATOM 1634 N N . ARG A 1 206 ? -4.740 -7.393 -9.919 1.00 94.94 206 ARG A N 1
ATOM 1635 C CA . ARG A 1 206 ? -4.836 -8.713 -10.557 1.00 94.94 206 ARG A CA 1
ATOM 1636 C C . ARG A 1 206 ? -4.951 -9.879 -9.585 1.00 94.94 206 ARG A C 1
ATOM 1638 O O . ARG A 1 206 ? -5.284 -10.973 -10.034 1.00 94.94 206 ARG A O 1
ATOM 1645 N N . ARG A 1 207 ? -4.764 -9.656 -8.280 1.00 92.38 207 ARG A N 1
ATOM 1646 C CA . ARG A 1 207 ? -5.116 -10.628 -7.230 1.00 92.38 207 ARG A CA 1
ATOM 1647 C C . ARG A 1 207 ? -6.552 -10.459 -6.723 1.00 92.38 207 ARG A C 1
ATOM 1649 O O . ARG A 1 207 ? -6.996 -11.289 -5.933 1.00 92.38 207 ARG A O 1
ATOM 1656 N N . GLY A 1 208 ? -7.262 -9.396 -7.127 1.00 93.12 208 GLY A N 1
ATOM 1657 C CA . GLY A 1 208 ? -8.551 -9.032 -6.523 1.00 93.12 208 GLY A CA 1
ATOM 1658 C C . GLY A 1 208 ? -8.432 -8.853 -5.005 1.00 93.12 208 GLY A C 1
ATOM 1659 O O . GLY A 1 208 ? -9.324 -9.250 -4.254 1.00 93.12 208 GLY A O 1
ATOM 1660 N N . GLY A 1 209 ? -7.273 -8.360 -4.560 1.00 96.19 209 GLY A N 1
ATOM 1661 C CA . GLY A 1 209 ? -6.858 -8.339 -3.166 1.00 96.19 209 GLY A CA 1
ATOM 1662 C C . GLY A 1 209 ? -6.425 -6.961 -2.698 1.00 96.19 209 GLY A C 1
ATOM 1663 O O . GLY A 1 209 ? -6.446 -5.999 -3.461 1.00 96.19 209 GLY A O 1
ATOM 1664 N N . TRP A 1 210 ? -6.023 -6.887 -1.433 1.00 98.06 210 TRP A N 1
ATOM 1665 C CA . TRP A 1 210 ? -5.664 -5.638 -0.772 1.00 98.06 210 TRP A CA 1
ATOM 1666 C C . TRP A 1 210 ? -4.379 -5.783 0.036 1.00 98.06 210 TRP A C 1
ATOM 1668 O O . TRP A 1 210 ? -4.200 -6.752 0.776 1.00 98.06 210 TRP A O 1
ATOM 1678 N N . PHE A 1 211 ? -3.510 -4.791 -0.075 1.00 97.38 211 PHE A N 1
ATOM 1679 C CA . PHE A 1 211 ? -2.345 -4.627 0.777 1.00 97.38 211 PHE A CA 1
ATOM 1680 C C . PHE A 1 211 ? -2.663 -3.571 1.839 1.00 97.38 211 PHE A C 1
ATOM 1682 O O . PHE A 1 211 ? -3.024 -2.444 1.510 1.00 97.38 211 PHE A O 1
ATOM 1689 N N . PHE A 1 212 ? -2.580 -3.940 3.118 1.00 97.25 212 PHE A N 1
ATOM 1690 C CA . PHE A 1 212 ? -2.641 -2.998 4.237 1.00 97.25 212 PHE A CA 1
ATOM 1691 C C . PHE A 1 212 ? -1.292 -2.293 4.360 1.00 97.25 212 PHE A C 1
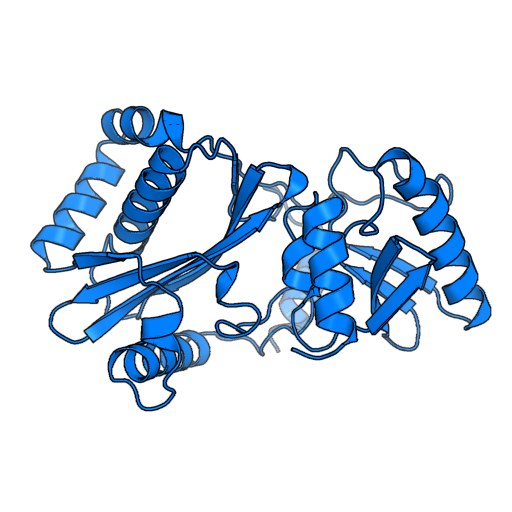ATOM 1693 O O . PHE A 1 212 ? -0.421 -2.741 5.103 1.00 97.25 212 PHE A O 1
ATOM 1700 N N . GLU A 1 213 ? -1.151 -1.232 3.571 1.00 94.75 213 GLU A N 1
ATOM 1701 C CA . GLU A 1 213 ? 0.066 -0.437 3.404 1.00 94.75 213 GLU A CA 1
ATOM 1702 C C . GLU A 1 213 ? 0.395 0.342 4.678 1.00 94.75 213 GLU A C 1
ATOM 1704 O O . GLU A 1 213 ? 1.466 0.164 5.255 1.00 94.75 213 GLU A O 1
ATOM 1709 N N . ASP A 1 214 ? -0.573 1.114 5.180 1.00 94.50 214 ASP A N 1
ATOM 1710 C CA . ASP A 1 214 ? -0.369 1.989 6.328 1.00 94.50 214 ASP A CA 1
ATOM 1711 C C . ASP A 1 214 ? -1.286 1.612 7.484 1.00 94.50 214 ASP A C 1
ATOM 1713 O O . ASP A 1 214 ? -2.510 1.575 7.346 1.00 94.50 214 ASP A O 1
ATOM 1717 N N . VAL A 1 215 ? -0.703 1.384 8.663 1.00 95.69 215 VAL A N 1
ATOM 1718 C CA . VAL A 1 215 ? -1.445 1.192 9.917 1.00 95.69 215 VAL A CA 1
ATOM 1719 C C . VAL A 1 215 ? -0.851 2.079 11.000 1.00 95.69 215 VAL A C 1
ATOM 1721 O O . VAL A 1 215 ? 0.118 1.729 11.675 1.00 95.69 215 VAL A O 1
ATOM 1724 N N . LEU A 1 216 ? -1.456 3.247 11.178 1.00 96.00 216 LEU A N 1
ATOM 1725 C CA . LEU A 1 216 ? -1.025 4.256 12.132 1.00 96.00 216 LEU A CA 1
ATOM 1726 C C . LEU A 1 216 ? -1.896 4.200 13.384 1.00 96.00 216 LEU A C 1
ATOM 1728 O O . LEU A 1 216 ? -3.123 4.104 13.329 1.00 96.00 216 LEU A O 1
ATOM 1732 N N . ARG A 1 217 ? -1.248 4.325 14.540 1.00 95.81 217 ARG A N 1
ATOM 1733 C CA . ARG A 1 217 ? -1.888 4.404 15.855 1.00 95.81 217 ARG A CA 1
ATOM 1734 C C . ARG A 1 217 ? -1.275 5.565 16.625 1.00 95.81 217 ARG A C 1
ATOM 1736 O O . ARG A 1 217 ? -0.053 5.639 16.739 1.00 95.81 217 ARG A O 1
ATOM 1743 N N . ASP A 1 218 ? -2.111 6.434 17.191 1.00 95.12 218 ASP A N 1
ATOM 1744 C CA . ASP A 1 218 ? -1.634 7.459 18.122 1.00 95.12 218 ASP A CA 1
ATOM 1745 C C . ASP A 1 218 ? -1.042 6.768 19.366 1.00 95.12 218 ASP A C 1
ATOM 1747 O O . ASP A 1 218 ? -1.666 5.837 19.888 1.00 95.12 218 ASP A O 1
ATOM 1751 N N . PRO A 1 219 ? 0.111 7.210 19.899 1.00 90.62 219 PRO A N 1
ATOM 1752 C CA . PRO A 1 219 ? 0.676 6.647 21.128 1.00 90.62 219 PRO A CA 1
ATOM 1753 C C . PRO A 1 219 ? -0.293 6.641 22.323 1.00 90.62 219 PRO A C 1
ATOM 1755 O O . PRO A 1 219 ? -0.180 5.794 23.205 1.00 90.62 219 PRO A O 1
ATOM 1758 N N . GLN A 1 220 ? -1.262 7.561 22.346 1.00 92.44 220 GLN A N 1
ATOM 1759 C CA . GLN A 1 220 ? -2.295 7.662 23.382 1.00 92.44 220 GLN A CA 1
ATOM 1760 C C . GLN A 1 220 ? -3.589 6.906 23.041 1.00 92.44 220 GLN A C 1
ATOM 1762 O O . GLN A 1 220 ? -4.544 6.954 23.815 1.00 92.44 220 GLN A O 1
ATOM 1767 N N . ALA A 1 221 ? -3.670 6.233 21.890 1.00 95.88 221 ALA A N 1
ATOM 1768 C CA . ALA A 1 221 ? -4.866 5.493 21.507 1.00 95.88 221 ALA A CA 1
ATOM 1769 C C . ALA A 1 221 ? -5.108 4.311 22.467 1.00 95.88 221 ALA A C 1
ATOM 1771 O O . ALA A 1 221 ? -4.151 3.592 22.792 1.00 95.88 221 ALA A O 1
ATOM 1772 N N . PRO A 1 222 ? -6.365 4.035 22.866 1.00 96.88 222 PRO A N 1
ATOM 1773 C CA . PRO A 1 222 ? -6.689 2.885 23.703 1.00 96.88 222 PRO A CA 1
ATOM 1774 C C . PRO A 1 222 ? -6.169 1.557 23.135 1.00 96.88 222 PRO A C 1
ATOM 1776 O O . PRO A 1 222 ? -6.080 1.356 21.919 1.00 96.88 222 PRO A O 1
ATOM 1779 N N . ASN A 1 223 ? -5.830 0.619 24.020 1.00 95.69 223 ASN A N 1
ATOM 1780 C CA . ASN A 1 223 ? -5.418 -0.724 23.607 1.00 95.69 223 ASN A CA 1
ATOM 1781 C C . ASN A 1 223 ? -6.546 -1.431 22.845 1.00 95.69 223 ASN A C 1
ATOM 1783 O O . ASN A 1 223 ? -7.715 -1.318 23.212 1.00 95.69 223 ASN A O 1
ATOM 1787 N N . GLY A 1 224 ? -6.184 -2.151 21.782 1.00 97.12 224 GLY A N 1
ATOM 1788 C CA . GLY A 1 224 ? -7.139 -2.773 20.867 1.00 97.12 224 GLY A CA 1
ATOM 1789 C C . GLY A 1 224 ? -7.547 -1.899 19.674 1.00 97.12 224 GLY A C 1
ATOM 1790 O O . GLY A 1 224 ? -8.325 -2.361 18.847 1.00 97.12 224 GLY A O 1
ATOM 1791 N N . THR A 1 225 ? -7.064 -0.650 19.564 1.00 98.25 225 THR A N 1
ATOM 1792 C CA . THR A 1 225 ? -7.422 0.257 18.450 1.00 98.25 225 THR A CA 1
ATOM 1793 C C . THR A 1 225 ? -7.005 -0.305 17.087 1.00 98.25 225 THR A C 1
ATOM 1795 O O . THR A 1 225 ? -7.800 -0.279 16.151 1.00 98.25 225 THR A O 1
ATOM 1798 N N . VAL A 1 226 ? -5.787 -0.847 16.970 1.00 97.81 226 VAL A N 1
ATOM 1799 C CA . VAL A 1 226 ? -5.295 -1.439 15.711 1.00 97.81 226 VAL A CA 1
ATOM 1800 C C . VAL A 1 226 ? -6.096 -2.687 15.361 1.00 97.81 226 VAL A C 1
ATOM 1802 O O . VAL A 1 226 ? -6.548 -2.831 14.231 1.00 97.81 226 VAL A O 1
ATOM 1805 N N . GLU A 1 227 ? -6.341 -3.554 16.341 1.00 98.12 227 GLU A N 1
ATOM 1806 C CA . GLU A 1 227 ? -7.160 -4.751 16.178 1.00 98.12 227 GLU A CA 1
ATOM 1807 C C . GLU A 1 227 ? -8.588 -4.405 15.746 1.00 98.12 227 GLU A C 1
ATOM 1809 O O . GLU A 1 227 ? -9.164 -5.117 14.928 1.00 98.12 227 GLU A O 1
ATOM 1814 N N . LEU A 1 228 ? -9.147 -3.307 16.261 1.00 98.56 228 LEU A N 1
ATOM 1815 C CA . LEU A 1 228 ? -10.478 -2.830 15.900 1.00 98.56 228 LEU A CA 1
ATOM 1816 C C . LEU A 1 228 ? -10.533 -2.288 14.468 1.00 98.56 228 LEU A C 1
ATOM 1818 O O . LEU A 1 228 ? -11.472 -2.617 13.745 1.00 98.56 228 LEU A O 1
ATOM 1822 N N . MET A 1 229 ? -9.522 -1.531 14.027 1.00 98.62 229 MET A N 1
ATOM 1823 C CA . MET A 1 229 ? -9.409 -1.113 12.622 1.00 98.62 229 MET A CA 1
ATOM 1824 C C . MET A 1 229 ? -9.223 -2.310 11.691 1.00 98.62 229 MET A C 1
ATOM 1826 O O . MET A 1 229 ? -9.860 -2.372 10.643 1.00 98.62 229 MET A O 1
ATOM 1830 N N . PHE A 1 230 ? -8.400 -3.283 12.087 1.00 98.00 230 PHE A N 1
ATOM 1831 C CA . PHE A 1 230 ? -8.186 -4.508 11.325 1.00 98.00 230 PHE A CA 1
ATOM 1832 C C . PHE A 1 230 ? -9.475 -5.337 11.209 1.00 98.00 230 PHE A C 1
ATOM 1834 O O . PHE A 1 230 ? -9.823 -5.764 10.112 1.00 98.00 230 PHE A O 1
ATOM 1841 N N . ASP A 1 231 ? -10.227 -5.519 12.303 1.00 98.50 231 ASP A N 1
ATOM 1842 C CA . ASP A 1 231 ? -11.538 -6.191 12.287 1.00 98.50 231 ASP A CA 1
ATOM 1843 C C . ASP A 1 231 ? -12.523 -5.489 11.345 1.00 98.50 231 ASP A C 1
ATOM 1845 O O . ASP A 1 231 ? -13.178 -6.152 10.540 1.00 98.50 231 ASP A O 1
ATOM 1849 N N . HIS A 1 232 ? -12.588 -4.155 11.403 1.00 98.75 232 HIS A N 1
ATOM 1850 C CA . HIS A 1 232 ? -13.427 -3.348 10.513 1.00 98.75 232 HIS A CA 1
ATOM 1851 C C . HIS A 1 232 ? -13.028 -3.523 9.044 1.00 98.75 232 HIS A C 1
ATOM 1853 O O . HIS A 1 232 ? -13.876 -3.832 8.208 1.00 98.75 232 HIS A O 1
ATOM 1859 N N . ALA A 1 233 ? -11.738 -3.379 8.732 1.00 98.56 233 ALA A N 1
ATOM 1860 C CA . ALA A 1 233 ? -11.220 -3.503 7.374 1.00 98.56 233 ALA A CA 1
ATOM 1861 C C . ALA A 1 233 ? -11.460 -4.907 6.800 1.00 98.56 233 ALA A C 1
ATOM 1863 O O . ALA A 1 233 ? -11.938 -5.041 5.678 1.00 98.56 233 ALA A O 1
ATOM 1864 N N . MET A 1 234 ? -11.207 -5.962 7.580 1.00 98.44 234 MET A N 1
ATOM 1865 C CA . MET A 1 234 ? -11.430 -7.344 7.145 1.00 98.44 234 MET A CA 1
ATOM 1866 C C . MET A 1 234 ? -12.905 -7.629 6.844 1.00 98.44 234 MET A C 1
ATOM 1868 O O . MET A 1 234 ? -13.199 -8.308 5.864 1.00 98.44 234 MET A O 1
ATOM 1872 N N . ARG A 1 235 ? -13.839 -7.100 7.646 1.00 98.31 235 ARG A N 1
ATOM 1873 C CA . ARG A 1 235 ? -15.285 -7.236 7.394 1.00 98.31 235 ARG A CA 1
ATOM 1874 C C . ARG A 1 235 ? -15.714 -6.496 6.132 1.00 98.31 235 ARG A C 1
ATOM 1876 O O . ARG A 1 235 ? -16.309 -7.114 5.258 1.00 98.31 235 ARG A O 1
ATOM 1883 N N . MET A 1 236 ? -15.319 -5.230 6.001 1.00 98.06 236 MET A N 1
ATOM 1884 C CA . MET A 1 236 ? -15.574 -4.418 4.807 1.00 98.06 236 MET A CA 1
ATOM 1885 C C . MET A 1 236 ? -15.058 -5.112 3.536 1.00 98.06 236 MET A C 1
ATOM 1887 O O . MET A 1 236 ? -15.764 -5.199 2.536 1.00 98.06 236 MET A O 1
ATOM 1891 N N . LEU A 1 237 ? -13.833 -5.644 3.564 1.00 98.06 237 LEU A N 1
ATOM 1892 C CA . LEU A 1 237 ? -13.252 -6.325 2.406 1.00 98.06 237 LEU A CA 1
ATOM 1893 C C . LEU A 1 237 ? -13.902 -7.683 2.117 1.00 98.06 237 LEU A C 1
ATOM 1895 O O . LEU A 1 237 ? -13.979 -8.082 0.955 1.00 98.06 237 LEU A O 1
ATOM 1899 N N . ALA A 1 238 ? -14.387 -8.388 3.142 1.00 97.56 238 ALA A N 1
ATOM 1900 C CA . ALA A 1 238 ? -15.173 -9.604 2.956 1.00 97.56 238 ALA A CA 1
ATOM 1901 C C . ALA A 1 238 ? -16.516 -9.309 2.268 1.00 97.56 238 ALA A C 1
ATOM 1903 O O . ALA A 1 238 ? -16.891 -10.034 1.349 1.00 97.56 238 ALA A O 1
ATOM 1904 N N . GLU A 1 239 ? -17.201 -8.237 2.674 1.00 97.25 239 GLU A N 1
ATOM 1905 C CA . GLU A 1 239 ? -18.456 -7.765 2.066 1.00 97.25 239 GLU A CA 1
ATOM 1906 C C . GLU A 1 239 ? -18.258 -7.338 0.605 1.00 97.25 239 GLU A C 1
ATOM 1908 O O . GLU A 1 239 ? -19.095 -7.629 -0.243 1.00 97.25 239 GLU A O 1
ATOM 1913 N N . GLN A 1 240 ? -17.106 -6.743 0.282 1.00 95.62 240 GLN A N 1
ATOM 1914 C CA . GLN A 1 240 ? -16.699 -6.422 -1.094 1.00 95.62 240 GLN A CA 1
ATOM 1915 C C . GLN A 1 240 ? -16.253 -7.651 -1.908 1.00 95.62 240 GLN A C 1
ATOM 1917 O O . GLN A 1 240 ? -15.854 -7.523 -3.063 1.00 95.62 240 GLN A O 1
ATOM 1922 N N . GLY A 1 241 ? -16.289 -8.850 -1.323 1.00 95.56 241 GLY A N 1
ATOM 1923 C CA . GLY A 1 241 ? -15.950 -10.090 -2.010 1.00 95.56 241 GLY A CA 1
ATOM 1924 C C . GLY A 1 241 ? -14.451 -10.341 -2.183 1.00 95.56 241 GLY A C 1
ATOM 1925 O O . GLY A 1 241 ? -14.098 -11.279 -2.897 1.00 95.56 241 GLY A O 1
ATOM 1926 N N . SER A 1 242 ? -13.562 -9.598 -1.516 1.00 96.88 242 SER A N 1
ATOM 1927 C CA . SER A 1 242 ? -12.121 -9.881 -1.558 1.00 96.88 242 SER A CA 1
ATOM 1928 C C . SER A 1 242 ? -11.815 -11.287 -1.028 1.00 96.88 242 SER A C 1
ATOM 1930 O O . SER A 1 242 ? -12.475 -11.798 -0.119 1.00 96.88 242 SER A O 1
ATOM 1932 N N . THR A 1 243 ? -10.793 -11.926 -1.589 1.00 95.50 243 THR A N 1
ATOM 1933 C CA . THR A 1 243 ? -10.265 -13.220 -1.121 1.00 95.50 243 THR A CA 1
ATOM 1934 C C . THR A 1 243 ? -8.818 -13.136 -0.661 1.00 95.50 243 THR A C 1
ATOM 1936 O O . THR A 1 243 ? -8.258 -14.148 -0.241 1.00 95.50 243 THR A O 1
ATOM 1939 N N . HIS A 1 244 ? -8.210 -11.953 -0.737 1.00 97.00 244 HIS A N 1
ATOM 1940 C CA . HIS A 1 244 ? -6.788 -11.768 -0.504 1.00 97.00 244 HIS A CA 1
ATOM 1941 C C . HIS A 1 244 ? -6.535 -10.448 0.226 1.00 97.00 244 HIS A C 1
ATOM 1943 O O . HIS A 1 244 ? -6.874 -9.373 -0.265 1.00 97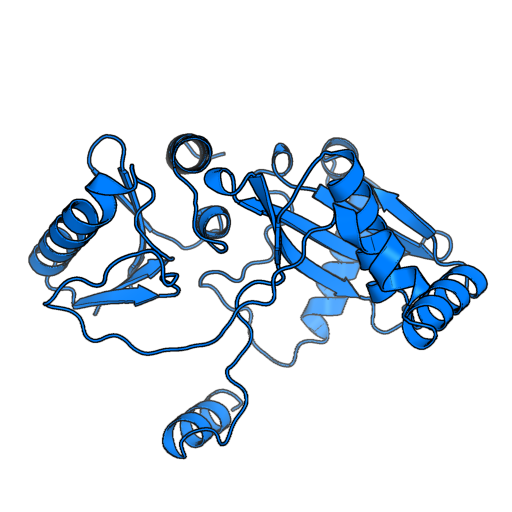.00 244 HIS A O 1
ATOM 1949 N N . VAL A 1 245 ? -5.936 -10.544 1.409 1.00 97.75 245 VAL A N 1
ATOM 1950 C CA . VAL A 1 245 ? -5.440 -9.418 2.201 1.00 97.75 245 VAL A CA 1
ATOM 1951 C C . VAL A 1 245 ? -4.055 -9.768 2.724 1.00 97.75 245 VAL A C 1
ATOM 1953 O O . VAL A 1 245 ? -3.837 -10.901 3.156 1.00 97.75 245 VAL A O 1
ATOM 1956 N N . THR A 1 246 ? -3.132 -8.813 2.724 1.00 96.56 246 THR A N 1
ATOM 1957 C CA . THR A 1 246 ? -1.779 -8.997 3.261 1.00 96.56 246 THR A CA 1
ATOM 1958 C C . THR A 1 246 ? -1.253 -7.723 3.924 1.00 96.56 246 THR A C 1
ATOM 1960 O O . THR A 1 246 ? -1.724 -6.629 3.626 1.00 96.56 246 THR A O 1
ATOM 1963 N N . PHE A 1 247 ? -0.272 -7.874 4.818 1.00 93.19 247 PHE A N 1
ATOM 1964 C CA . PHE A 1 247 ? 0.574 -6.781 5.325 1.00 93.19 247 PHE A CA 1
ATOM 1965 C C . PHE A 1 247 ? 1.891 -6.654 4.544 1.00 93.19 247 PHE A C 1
ATOM 1967 O O . PHE A 1 247 ? 2.800 -5.951 4.976 1.00 93.19 247 PHE A O 1
ATOM 1974 N N . GLY A 1 248 ? 2.021 -7.353 3.417 1.00 92.19 248 GLY A N 1
ATOM 1975 C CA . GLY A 1 248 ? 3.242 -7.351 2.629 1.00 92.19 248 GLY A CA 1
ATOM 1976 C C . GLY A 1 248 ? 4.391 -8.065 3.330 1.00 92.19 248 GLY A C 1
ATOM 1977 O O . GLY A 1 248 ? 4.197 -9.031 4.071 1.00 92.19 248 GLY A O 1
ATOM 1978 N N . 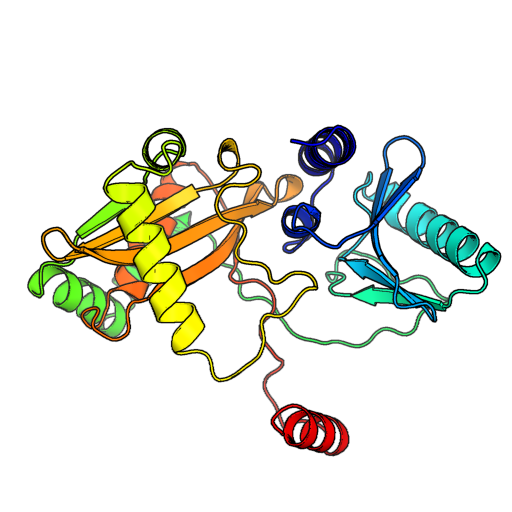LEU A 1 249 ? 5.606 -7.615 3.035 1.00 91.06 249 LEU A N 1
ATOM 1979 C CA . LEU A 1 249 ? 6.833 -8.300 3.411 1.00 91.06 249 LEU A CA 1
ATOM 1980 C C . LEU A 1 249 ? 7.053 -8.303 4.933 1.00 91.06 249 LEU A C 1
ATOM 1982 O O . LEU A 1 249 ? 7.341 -7.276 5.544 1.00 91.06 249 LEU A O 1
ATOM 1986 N N . ALA A 1 250 ? 7.022 -9.488 5.529 1.00 88.44 250 ALA A N 1
ATOM 1987 C CA . ALA A 1 250 ? 7.504 -9.759 6.872 1.00 88.44 250 ALA A CA 1
ATOM 1988 C C . ALA A 1 250 ? 8.938 -10.326 6.822 1.00 88.44 250 ALA A C 1
ATOM 1990 O O . ALA A 1 250 ? 9.262 -11.156 5.964 1.00 88.44 250 ALA A O 1
ATOM 1991 N N . PRO A 1 251 ? 9.826 -9.907 7.741 1.00 84.75 251 PRO A N 1
ATOM 1992 C CA . PRO A 1 251 ? 11.189 -10.418 7.791 1.00 84.75 251 PRO A CA 1
ATOM 1993 C C . PRO A 1 251 ? 11.204 -11.917 8.112 1.00 84.75 251 PRO A C 1
ATOM 1995 O O . PRO A 1 251 ? 10.388 -12.406 8.894 1.00 84.75 251 PRO A O 1
ATOM 1998 N N . LEU A 1 252 ? 12.180 -12.636 7.551 1.00 82.81 252 LEU A N 1
ATOM 1999 C CA . LEU A 1 252 ? 12.377 -14.058 7.839 1.00 82.81 252 LEU A CA 1
ATOM 2000 C C . LEU A 1 252 ? 12.619 -14.288 9.337 1.00 82.81 252 LEU A C 1
ATOM 2002 O O . LEU A 1 252 ? 13.449 -13.617 9.958 1.00 82.81 252 LEU A O 1
ATOM 2006 N N . SER A 1 253 ? 11.936 -15.276 9.913 1.00 71.25 253 SER A N 1
ATOM 2007 C CA . SER A 1 253 ? 12.207 -15.733 11.275 1.00 71.25 253 SER A CA 1
ATOM 2008 C C . SER A 1 253 ? 13.469 -16.599 11.306 1.00 71.25 253 SER A C 1
ATOM 2010 O O . SER A 1 253 ? 13.572 -17.566 10.554 1.00 71.25 253 SER A O 1
ATOM 2012 N N . GLY A 1 254 ? 14.422 -16.288 12.187 1.00 63.25 254 GLY A N 1
ATOM 2013 C CA . GLY A 1 254 ? 15.645 -17.076 12.362 1.00 63.25 254 GLY A CA 1
ATOM 2014 C C . GLY A 1 254 ? 16.863 -16.232 12.755 1.00 63.25 254 GLY A C 1
ATOM 2015 O O . GLY A 1 254 ? 16.769 -15.005 12.859 1.00 63.25 254 GLY A O 1
ATOM 2016 N N . PRO A 1 255 ? 18.026 -16.861 13.008 1.00 56.50 255 PRO A N 1
ATOM 2017 C CA . PRO A 1 255 ? 19.248 -16.138 13.335 1.00 56.50 255 PRO A CA 1
ATOM 2018 C C . PRO A 1 255 ? 19.696 -15.268 12.153 1.00 56.50 255 PRO A C 1
ATOM 2020 O O . PRO A 1 255 ? 20.075 -15.766 11.097 1.00 56.50 255 PRO A O 1
ATOM 2023 N N . VAL A 1 256 ? 19.704 -13.947 12.351 1.00 56.94 256 VAL A N 1
ATOM 2024 C CA . VAL A 1 256 ? 20.190 -12.989 11.348 1.00 56.94 256 VAL A CA 1
ATOM 2025 C C . VAL A 1 256 ? 21.690 -13.231 11.092 1.00 56.94 256 VAL A C 1
ATOM 2027 O O . VAL A 1 256 ? 22.485 -13.209 12.051 1.00 56.94 256 VAL A O 1
ATOM 2030 N N . PRO A 1 257 ? 22.123 -13.426 9.829 1.00 59.72 257 PRO A N 1
ATOM 2031 C CA . PRO A 1 257 ? 23.536 -13.516 9.471 1.00 59.72 257 PRO A CA 1
ATOM 2032 C C . PRO A 1 257 ? 24.346 -12.367 10.088 1.00 59.72 257 PRO A C 1
ATOM 2034 O O . PRO A 1 257 ? 23.899 -11.220 10.118 1.00 59.72 257 PRO A O 1
ATOM 2037 N N . ARG A 1 258 ? 25.539 -12.660 10.624 1.00 55.19 258 ARG A N 1
ATOM 2038 C CA . ARG A 1 258 ? 26.348 -11.687 11.394 1.00 55.19 258 ARG A CA 1
ATOM 2039 C C . ARG A 1 258 ? 26.609 -10.373 10.640 1.00 55.19 258 ARG A C 1
ATOM 2041 O O . ARG A 1 258 ? 26.607 -9.315 11.258 1.00 55.19 258 ARG A O 1
ATOM 2048 N N . TRP A 1 259 ? 26.764 -10.424 9.319 1.00 54.47 259 TRP A N 1
ATOM 2049 C CA . TRP A 1 259 ? 27.009 -9.238 8.495 1.00 54.47 259 TRP A CA 1
ATOM 2050 C C . TRP A 1 259 ? 25.772 -8.327 8.350 1.00 54.47 259 TRP A C 1
ATOM 2052 O O . TRP A 1 259 ? 25.919 -7.108 8.333 1.00 54.47 259 TRP A O 1
ATOM 2062 N N . LEU A 1 260 ? 24.550 -8.880 8.344 1.00 55.09 260 LEU A N 1
ATOM 2063 C CA . LEU A 1 260 ? 23.307 -8.091 8.352 1.00 55.09 260 LEU A CA 1
ATOM 2064 C C . LEU A 1 260 ? 23.069 -7.415 9.710 1.00 55.09 260 LEU A C 1
ATOM 2066 O O . LEU A 1 260 ? 22.578 -6.288 9.758 1.00 55.09 260 LEU A O 1
ATOM 2070 N N . ARG A 1 261 ? 23.483 -8.055 10.816 1.00 57.53 261 ARG A N 1
ATOM 2071 C CA . ARG A 1 261 ? 23.497 -7.417 12.149 1.00 57.53 261 ARG A CA 1
ATOM 2072 C C . ARG A 1 261 ? 24.416 -6.197 12.176 1.00 57.53 261 ARG A C 1
ATOM 2074 O O . ARG A 1 261 ? 24.012 -5.145 12.650 1.00 57.53 261 ARG A O 1
ATOM 2081 N N . PHE A 1 262 ? 25.602 -6.320 11.586 1.00 53.47 262 PHE A N 1
ATOM 2082 C CA . PHE A 1 262 ? 26.570 -5.230 11.509 1.00 53.47 262 PHE A CA 1
ATOM 2083 C C . PHE A 1 262 ? 26.068 -4.020 10.700 1.00 53.47 262 PHE A C 1
ATOM 2085 O O . PHE A 1 262 ? 26.301 -2.880 11.096 1.00 53.47 262 PHE A O 1
ATOM 2092 N N . ILE A 1 263 ? 25.339 -4.248 9.599 1.00 57.00 263 ILE A N 1
ATOM 2093 C CA . ILE A 1 263 ? 24.703 -3.168 8.823 1.00 57.00 263 ILE A CA 1
ATOM 2094 C C . ILE A 1 263 ? 23.609 -2.479 9.649 1.00 57.00 263 ILE A C 1
ATOM 2096 O O . ILE A 1 263 ? 23.583 -1.252 9.711 1.00 57.00 263 ILE A O 1
ATOM 2100 N N . ARG A 1 264 ? 22.758 -3.253 10.337 1.00 48.16 264 ARG A N 1
ATOM 2101 C CA . ARG A 1 264 ? 21.691 -2.726 11.203 1.00 48.16 264 ARG A CA 1
ATOM 2102 C C . ARG A 1 264 ? 22.225 -1.848 12.339 1.00 48.16 264 ARG A C 1
ATOM 2104 O O . ARG A 1 264 ? 21.603 -0.849 12.685 1.00 48.16 264 ARG A O 1
ATOM 2111 N N . ASP A 1 265 ? 23.366 -2.212 12.919 1.00 49.34 265 ASP A N 1
ATOM 2112 C CA . ASP A 1 265 ? 23.977 -1.451 14.014 1.00 49.34 265 ASP A CA 1
ATOM 2113 C C . ASP A 1 265 ? 24.660 -0.164 13.515 1.00 49.34 265 ASP A C 1
ATOM 2115 O O . ASP A 1 265 ? 24.786 0.804 14.264 1.00 49.34 265 ASP A O 1
ATOM 2119 N N . ARG A 1 266 ? 25.057 -0.122 12.235 1.00 44.69 266 ARG A N 1
ATOM 2120 C CA . ARG A 1 266 ? 25.595 1.078 11.579 1.00 44.69 266 ARG A CA 1
ATOM 2121 C C . ARG A 1 266 ? 24.531 2.021 11.028 1.00 44.69 266 ARG A C 1
ATOM 2123 O O . ARG A 1 266 ? 24.799 3.210 10.976 1.00 44.69 266 ARG A O 1
ATOM 2130 N N . SER A 1 267 ? 23.352 1.528 10.649 1.00 42.78 267 SER A N 1
ATOM 2131 C CA . SER A 1 267 ? 22.250 2.359 10.137 1.00 42.78 267 SER A CA 1
ATOM 2132 C C . SER A 1 267 ? 21.417 3.040 11.234 1.00 42.78 267 SER A C 1
ATOM 2134 O O . SER A 1 267 ? 20.447 3.722 10.925 1.00 42.78 267 SER A O 1
ATOM 2136 N N . ARG A 1 268 ? 21.741 2.795 12.512 1.00 44.06 268 ARG A N 1
ATOM 2137 C CA . ARG A 1 268 ? 21.112 3.405 13.700 1.00 44.06 268 ARG A CA 1
ATOM 2138 C C . ARG A 1 268 ? 21.964 4.512 14.343 1.00 44.06 268 ARG A C 1
ATOM 2140 O O . ARG A 1 268 ? 21.581 5.015 15.395 1.00 44.06 268 ARG A O 1
ATOM 2147 N N . ARG A 1 269 ? 23.125 4.830 13.764 1.00 38.16 269 ARG A N 1
ATOM 2148 C CA . ARG A 1 269 ? 23.983 5.962 14.142 1.00 38.16 269 ARG A CA 1
ATOM 2149 C C . ARG A 1 269 ? 23.874 7.039 13.078 1.00 38.16 269 ARG A C 1
ATOM 2151 O O . ARG A 1 269 ? 23.972 8.217 13.468 1.00 38.16 269 ARG A O 1
#

pLDDT: mean 91.39, std 11.6, range [38.16, 98.75]

Sequence (269 aa):
MSPNHERVLALLRKYGHETTSFQVLEPGLCYWFDEDACVAYADTRRAWVAAGAPIAARDRVPEIMERFAAAARAERRRVRFFGLERDVSPLPSFSVMHIGEQPVWNPRHWARTLAGKRSLREQLRRARAAGVKTRTVPPEELADPHGPLRRGVDRLVSRWTAALSMAPMGFLVSLDLYHAADERRFVIAQCGDRVVGLLVAVPIFRRGGWFFEDVLRDPQAPNGTVELMFDHAMRMLAEQGSTHVTFGLAPLSGPVPRWLRFIRDRSRR

Nearest PDB structures (foldseek):
  5vrv-assembly1_A  TM=8.346E-01  e=9.599E-15  Agrobacterium fabrum str. C58
  5vrv-assembly1_B  TM=8.394E-01  e=1.215E-14  Agrobacterium fabrum str. C58
  7f47-assembly1_A  TM=8.569E-01  e=2.944E-14  Rhizobium etli CFN 42
  5vrv-assembly2_D  TM=8.534E-01  e=3.728E-14  Agrobacterium fabrum str. C58
  5vrv-assembly3_E  TM=8.629E-01  e=1.287E-13  Agrobacterium fabrum str. C58

Radius of gyration: 19.94 Å; Cα contacts (8 Å, |Δi|>4): 456; chains: 1; bounding box: 46×41×51 Å